Protein AF-A0A965Y651-F1 (afdb_monomer)

Structure (mmCIF, N/CA/C/O backbone):
data_AF-A0A965Y651-F1
#
_entry.id   AF-A0A965Y651-F1
#
loop_
_atom_site.group_PDB
_atom_site.id
_atom_site.type_symbol
_atom_site.label_atom_id
_atom_site.label_alt_id
_atom_site.label_comp_id
_atom_site.label_asym_id
_atom_site.label_entity_id
_atom_site.label_seq_id
_atom_site.pdbx_PDB_ins_code
_atom_site.Cartn_x
_atom_site.Cartn_y
_atom_site.Cartn_z
_atom_site.occupancy
_atom_site.B_iso_or_equiv
_atom_site.auth_seq_id
_atom_site.auth_comp_id
_atom_site.auth_asym_id
_atom_site.auth_atom_id
_atom_site.pdbx_PDB_model_num
ATOM 1 N N . MET A 1 1 ? 35.927 12.170 -60.567 1.00 44.03 1 MET A N 1
ATOM 2 C CA . MET A 1 1 ? 35.071 12.716 -59.492 1.00 44.03 1 MET A CA 1
ATOM 3 C C . MET A 1 1 ? 34.399 11.535 -58.805 1.00 44.03 1 MET A C 1
ATOM 5 O O . MET A 1 1 ? 33.660 10.819 -59.467 1.00 44.03 1 MET A O 1
ATOM 9 N N . ILE A 1 2 ? 34.746 11.247 -57.548 1.00 49.16 2 ILE A N 1
ATOM 10 C CA . ILE A 1 2 ? 34.147 10.140 -56.780 1.00 49.16 2 ILE A CA 1
ATOM 11 C C . ILE A 1 2 ? 32.762 10.609 -56.307 1.00 49.16 2 ILE A C 1
ATOM 13 O O . ILE A 1 2 ? 32.640 11.727 -55.810 1.00 49.16 2 ILE A O 1
ATOM 17 N N . ARG A 1 3 ? 31.710 9.808 -56.526 1.00 63.34 3 ARG A N 1
ATOM 18 C CA . ARG A 1 3 ? 30.348 10.134 -56.063 1.00 63.34 3 ARG A CA 1
ATOM 19 C C . ARG A 1 3 ? 30.269 9.977 -54.543 1.00 63.34 3 ARG A C 1
ATOM 21 O O . ARG A 1 3 ? 30.822 9.025 -54.003 1.00 63.34 3 ARG A O 1
ATOM 28 N N . ASN A 1 4 ? 29.555 10.884 -53.878 1.00 66.56 4 ASN A N 1
ATOM 29 C CA . ASN A 1 4 ? 29.302 10.802 -52.441 1.00 66.56 4 ASN A CA 1
ATOM 30 C C . ASN A 1 4 ? 28.454 9.548 -52.159 1.00 66.56 4 ASN A C 1
ATOM 32 O O . ASN A 1 4 ? 27.321 9.457 -52.631 1.00 66.56 4 ASN A O 1
ATOM 36 N N . MET A 1 5 ? 29.017 8.561 -51.462 1.00 74.81 5 MET A N 1
ATOM 37 C CA . MET A 1 5 ? 28.312 7.329 -51.096 1.00 74.81 5 MET A CA 1
ATOM 38 C C . MET A 1 5 ? 27.685 7.497 -49.712 1.00 74.81 5 MET A C 1
ATOM 40 O O . MET A 1 5 ? 28.352 7.934 -48.778 1.00 74.81 5 MET A O 1
ATOM 44 N N . ILE A 1 6 ? 26.405 7.151 -49.581 1.00 69.62 6 ILE A N 1
ATOM 45 C CA . ILE A 1 6 ? 25.662 7.242 -48.319 1.00 69.62 6 ILE A CA 1
ATOM 46 C C . ILE A 1 6 ? 25.660 5.862 -47.665 1.00 69.62 6 ILE A C 1
ATOM 48 O O . ILE A 1 6 ? 25.323 4.867 -48.308 1.00 69.62 6 ILE A O 1
ATOM 52 N N . ARG A 1 7 ? 26.029 5.800 -46.384 1.00 69.56 7 ARG A N 1
ATOM 53 C CA . ARG A 1 7 ? 25.923 4.576 -45.587 1.00 69.56 7 ARG A CA 1
ATOM 54 C C . ARG A 1 7 ? 24.502 4.457 -45.048 1.00 69.56 7 ARG A C 1
ATOM 56 O O . ARG A 1 7 ? 24.027 5.359 -44.366 1.00 69.56 7 ARG A O 1
ATOM 63 N N . LEU A 1 8 ? 23.845 3.343 -45.349 1.00 63.91 8 LEU A N 1
ATOM 64 C CA . LEU A 1 8 ? 22.497 3.038 -44.879 1.00 63.91 8 LEU A CA 1
ATOM 65 C C . LEU A 1 8 ? 22.563 1.861 -43.905 1.00 63.91 8 LEU A C 1
ATOM 67 O O . LEU A 1 8 ? 23.152 0.829 -44.224 1.00 63.91 8 LEU A O 1
ATOM 71 N N . SER A 1 9 ? 21.950 2.022 -42.734 1.00 73.19 9 SER A N 1
ATOM 72 C CA . SER A 1 9 ? 21.768 0.951 -41.752 1.00 73.19 9 SER A CA 1
ATOM 73 C C . SER A 1 9 ? 20.296 0.573 -41.717 1.00 73.19 9 SER A C 1
ATOM 75 O O . SER A 1 9 ? 19.441 1.436 -41.532 1.00 73.19 9 SER A O 1
ATOM 77 N N . LEU A 1 10 ? 20.000 -0.712 -41.898 1.00 64.50 10 LEU A N 1
ATOM 78 C CA . LEU A 1 10 ? 18.637 -1.220 -41.943 1.00 64.50 10 LEU A CA 1
ATOM 79 C C . LEU A 1 10 ? 18.363 -2.107 -40.728 1.00 64.50 10 LEU A C 1
ATOM 81 O O . LEU A 1 10 ? 19.148 -3.002 -40.422 1.00 64.50 10 LEU A O 1
ATOM 85 N N . TRP A 1 11 ? 17.229 -1.875 -40.074 1.00 64.50 11 TRP A N 1
ATOM 86 C CA . TRP A 1 11 ? 16.781 -2.629 -38.907 1.00 64.50 11 TRP A CA 1
ATOM 87 C C . TRP A 1 11 ? 15.453 -3.311 -39.238 1.00 64.50 11 TRP A C 1
ATOM 89 O O . TRP A 1 11 ? 14.590 -2.716 -39.879 1.00 64.50 11 TRP A O 1
ATOM 99 N N . GLY A 1 12 ? 15.287 -4.570 -38.837 1.00 70.94 12 GLY A N 1
ATOM 100 C CA . GLY A 1 12 ? 14.091 -5.346 -39.155 1.00 70.94 12 GLY A CA 1
ATOM 101 C C . GLY A 1 12 ? 14.016 -6.659 -38.386 1.00 70.94 12 GLY A C 1
ATOM 102 O O . GLY A 1 12 ? 14.934 -7.033 -37.658 1.00 70.94 12 GLY A O 1
ATOM 103 N N . VAL A 1 13 ? 12.903 -7.372 -38.550 1.00 70.00 13 VAL A N 1
ATOM 104 C CA . VAL A 1 13 ? 12.677 -8.660 -37.884 1.00 70.00 13 VAL A CA 1
ATOM 105 C C . VAL A 1 13 ? 13.563 -9.726 -38.529 1.00 70.00 13 VAL A C 1
ATOM 107 O O . VAL A 1 13 ? 13.548 -9.890 -39.750 1.00 70.00 13 VAL A O 1
ATOM 110 N N . GLN A 1 14 ? 14.310 -10.486 -37.719 1.00 69.25 14 GLN A N 1
ATOM 111 C CA . GLN A 1 14 ? 15.261 -11.494 -38.210 1.00 69.25 14 GLN A CA 1
ATOM 112 C C . GLN A 1 14 ? 14.612 -12.507 -39.168 1.00 69.25 14 GLN A C 1
ATOM 114 O O . GLN A 1 14 ? 15.237 -12.907 -40.153 1.00 69.25 14 GLN A O 1
ATOM 119 N N . SER A 1 15 ? 13.342 -12.857 -38.936 1.00 75.12 15 SER A N 1
ATOM 120 C CA . SER A 1 15 ? 12.553 -13.756 -39.790 1.00 75.12 15 SER A CA 1
ATOM 121 C C . SER A 1 15 ? 12.397 -13.265 -41.235 1.00 75.12 15 SER A C 1
ATOM 123 O O . SER A 1 15 ? 12.261 -14.086 -42.137 1.00 75.12 15 SER A O 1
ATOM 125 N N . ARG A 1 16 ? 12.469 -11.949 -41.474 1.00 78.62 16 ARG A N 1
ATOM 126 C CA . ARG A 1 16 ? 12.346 -11.326 -42.804 1.00 78.62 16 ARG A CA 1
ATOM 127 C C . ARG A 1 16 ? 13.679 -10.854 -43.385 1.00 78.62 16 ARG A C 1
ATOM 129 O O . ARG A 1 16 ? 13.707 -10.303 -44.480 1.00 78.62 16 ARG A O 1
ATOM 136 N N . SER A 1 17 ? 14.794 -11.101 -42.697 1.00 77.00 17 SER A N 1
ATOM 137 C CA . SER A 1 17 ? 16.133 -10.655 -43.120 1.00 77.00 17 SER A CA 1
ATOM 138 C C . SER A 1 17 ? 16.479 -11.067 -44.555 1.00 77.00 17 SER A C 1
ATOM 140 O O . SER A 1 17 ? 16.930 -10.243 -45.344 1.00 77.00 17 SER A O 1
ATOM 142 N N . ARG A 1 18 ? 16.213 -12.324 -44.929 1.00 76.75 18 ARG A N 1
ATOM 143 C CA . ARG A 1 18 ? 16.523 -12.856 -46.264 1.00 76.75 18 ARG A CA 1
ATOM 144 C C . ARG A 1 18 ? 15.679 -12.213 -47.374 1.00 76.75 18 ARG A C 1
ATOM 146 O O . ARG A 1 18 ? 16.201 -11.970 -48.456 1.00 76.75 18 ARG A O 1
ATOM 153 N N . GLU A 1 19 ? 14.407 -11.930 -47.102 1.00 81.50 19 GLU A N 1
ATOM 154 C CA . GLU A 1 19 ? 13.495 -11.244 -48.032 1.00 81.50 19 GLU A CA 1
ATOM 155 C C . GLU A 1 19 ? 13.978 -9.811 -48.291 1.00 81.50 19 GLU A C 1
ATOM 157 O O . GLU A 1 19 ? 14.177 -9.404 -49.432 1.00 81.50 19 GLU A O 1
ATOM 162 N N . ILE A 1 20 ? 14.272 -9.092 -47.209 1.00 76.81 20 ILE A N 1
ATOM 163 C CA . ILE A 1 20 ? 14.738 -7.707 -47.222 1.00 76.81 20 ILE A CA 1
ATOM 164 C C . ILE A 1 20 ? 16.077 -7.566 -47.962 1.00 76.81 20 ILE A C 1
ATOM 166 O O . ILE A 1 20 ? 16.225 -6.708 -48.831 1.00 76.81 20 ILE A O 1
ATOM 170 N N . VAL A 1 21 ? 17.049 -8.430 -47.654 1.00 75.69 21 VAL A N 1
ATOM 171 C CA . VAL A 1 21 ? 18.350 -8.450 -48.343 1.00 75.69 21 VAL A CA 1
ATOM 172 C C . VAL A 1 21 ? 18.176 -8.772 -49.831 1.00 75.69 21 VAL A C 1
ATOM 174 O O . VAL A 1 21 ? 18.851 -8.173 -50.667 1.00 75.69 21 VAL A O 1
ATOM 177 N N . GLY A 1 22 ? 17.246 -9.670 -50.174 1.00 76.25 22 GLY A N 1
ATOM 178 C CA . GLY A 1 22 ? 16.920 -10.015 -51.557 1.00 76.25 22 GLY A CA 1
ATOM 179 C C . GLY A 1 22 ? 16.400 -8.824 -52.365 1.00 76.25 22 GLY A C 1
ATOM 180 O O . GLY A 1 22 ? 16.875 -8.589 -53.475 1.00 76.25 22 GLY A O 1
ATOM 181 N N . GLU A 1 23 ? 15.480 -8.035 -51.808 1.00 78.44 23 GLU A N 1
ATOM 182 C CA . GLU A 1 23 ? 14.971 -6.823 -52.467 1.00 78.44 23 GLU A CA 1
ATOM 183 C C . GLU A 1 23 ? 16.053 -5.753 -52.644 1.00 78.44 23 GLU A C 1
ATOM 185 O O . GLU A 1 23 ? 16.204 -5.185 -53.726 1.00 78.44 23 GLU A O 1
ATOM 190 N N . LEU A 1 24 ? 16.875 -5.521 -51.619 1.00 73.56 24 LEU A N 1
ATOM 191 C CA . LEU A 1 24 ? 17.974 -4.556 -51.697 1.00 73.56 24 LEU A CA 1
ATOM 192 C C . LEU A 1 24 ? 19.031 -4.952 -52.735 1.00 73.56 24 LEU A C 1
ATOM 194 O O . LEU A 1 24 ? 19.568 -4.091 -53.432 1.00 73.56 24 LEU A O 1
ATOM 198 N N . HIS A 1 25 ? 19.287 -6.253 -52.881 1.00 70.50 25 HIS A N 1
ATOM 199 C CA . HIS A 1 25 ? 20.150 -6.773 -53.934 1.00 70.50 25 HIS A CA 1
ATOM 200 C C . HIS A 1 25 ? 19.540 -6.562 -55.329 1.00 70.50 25 HIS A C 1
ATOM 202 O O . HIS A 1 25 ? 20.251 -6.158 -56.248 1.00 70.50 25 HIS A O 1
ATOM 208 N N . ARG A 1 26 ? 18.224 -6.779 -55.502 1.00 76.62 26 ARG A N 1
ATOM 209 C CA . ARG A 1 26 ? 17.521 -6.519 -56.778 1.00 76.62 26 ARG A CA 1
ATOM 210 C C . ARG A 1 26 ? 17.596 -5.055 -57.208 1.00 76.62 26 ARG A C 1
ATOM 212 O O . ARG A 1 26 ? 17.650 -4.784 -58.404 1.00 76.62 26 ARG A O 1
ATOM 219 N N . LEU A 1 27 ? 17.624 -4.126 -56.253 1.00 73.06 27 LEU A N 1
ATOM 220 C CA . LEU A 1 27 ? 17.734 -2.693 -56.526 1.00 73.06 27 LEU A CA 1
ATOM 221 C C . LEU A 1 27 ? 19.131 -2.277 -57.022 1.00 73.06 27 LEU A C 1
ATOM 223 O O . LEU A 1 27 ? 19.259 -1.211 -57.613 1.00 73.06 27 LEU A O 1
ATOM 227 N N . GLY A 1 28 ? 20.169 -3.102 -56.841 1.00 58.19 28 GLY A N 1
ATOM 228 C CA . GLY A 1 28 ? 21.461 -2.956 -57.526 1.00 58.19 28 GLY A CA 1
ATOM 229 C C . GLY A 1 28 ? 22.335 -1.757 -57.120 1.00 58.19 28 GLY A C 1
ATOM 230 O O . GLY A 1 28 ? 23.343 -1.509 -57.779 1.00 58.19 28 GLY A O 1
ATOM 231 N N . VAL A 1 29 ? 21.996 -1.012 -56.055 1.00 58.53 29 VAL A N 1
ATOM 232 C CA . VAL A 1 29 ? 22.722 0.219 -55.642 1.00 58.53 29 VAL A CA 1
ATOM 233 C C . VAL A 1 29 ? 23.482 0.071 -54.311 1.00 58.53 29 VAL A C 1
ATOM 235 O O . VAL A 1 29 ? 23.959 1.058 -53.757 1.00 58.53 29 VAL A O 1
ATOM 238 N N . LEU A 1 30 ? 23.629 -1.140 -53.763 1.00 64.81 30 LEU A N 1
ATOM 239 C CA . LEU A 1 30 ? 24.190 -1.333 -52.418 1.00 64.81 30 LEU A CA 1
ATOM 240 C C . LEU A 1 30 ? 25.332 -2.352 -52.401 1.00 64.81 30 LEU A C 1
ATOM 242 O O . LEU A 1 30 ? 25.184 -3.480 -52.863 1.00 64.81 30 LEU A O 1
ATOM 246 N N . HIS A 1 31 ? 26.465 -1.964 -51.810 1.00 59.97 31 HIS A N 1
ATOM 247 C CA . HIS A 1 31 ? 27.486 -2.911 -51.366 1.00 59.97 31 HIS A CA 1
ATOM 248 C C . HIS A 1 31 ? 27.060 -3.456 -49.999 1.00 59.97 31 HIS A C 1
ATOM 250 O O . HIS A 1 31 ? 27.042 -2.721 -49.014 1.00 59.97 31 HIS A O 1
ATOM 256 N N . LEU A 1 32 ? 26.678 -4.735 -49.944 1.00 59.56 32 LEU A N 1
ATOM 257 C CA . LEU A 1 32 ? 26.292 -5.397 -48.698 1.00 59.56 32 LEU A CA 1
ATOM 258 C C . LEU A 1 32 ? 27.549 -5.854 -47.952 1.00 59.56 32 LEU A C 1
ATOM 260 O O . LEU A 1 32 ? 28.058 -6.953 -48.180 1.00 59.56 32 LEU A O 1
ATOM 264 N N . GLU A 1 33 ? 28.041 -5.023 -47.036 1.00 56.47 33 GLU A N 1
ATOM 265 C CA . GLU A 1 33 ? 28.975 -5.490 -46.015 1.00 56.47 33 GLU A CA 1
ATOM 266 C C . GLU A 1 33 ? 28.218 -6.404 -45.048 1.00 56.47 33 GLU A C 1
ATOM 268 O O . GLU A 1 33 ? 27.505 -5.951 -44.153 1.00 56.47 33 GLU A O 1
ATOM 273 N N . HIS A 1 34 ? 28.378 -7.717 -45.220 1.00 50.00 34 HIS A N 1
ATOM 274 C CA . HIS A 1 34 ? 28.038 -8.679 -44.177 1.00 50.00 34 HIS A CA 1
ATOM 275 C C . HIS A 1 34 ? 29.103 -8.548 -43.094 1.00 50.00 34 HIS A C 1
ATOM 277 O O . HIS A 1 34 ? 30.069 -9.310 -43.048 1.00 50.00 34 HIS A O 1
ATOM 283 N N . GLY A 1 35 ? 28.966 -7.517 -42.263 1.00 46.41 35 GLY A N 1
ATOM 284 C CA . GLY A 1 35 ? 29.758 -7.381 -41.059 1.00 46.41 35 GLY A CA 1
ATOM 285 C C . GLY A 1 35 ? 29.485 -8.592 -40.182 1.00 46.41 35 GLY A C 1
ATOM 286 O O . GLY A 1 35 ? 28.513 -8.612 -39.435 1.00 46.41 35 GLY A O 1
ATOM 287 N N . SER A 1 36 ? 30.349 -9.607 -40.255 1.00 41.75 36 SER A N 1
ATOM 288 C CA . SER A 1 36 ? 30.617 -10.409 -39.068 1.00 41.75 36 SER A CA 1
ATOM 289 C C . SER A 1 36 ? 30.937 -9.386 -37.981 1.00 41.75 36 SER A C 1
ATOM 291 O O . SER A 1 36 ? 31.800 -8.534 -38.242 1.00 41.75 36 SER A O 1
ATOM 293 N N . PRO A 1 37 ? 30.220 -9.354 -36.843 1.00 45.16 37 PRO A N 1
ATOM 294 C CA . PRO A 1 37 ? 30.560 -8.428 -35.787 1.00 45.16 37 PRO A CA 1
ATOM 295 C C . PRO A 1 37 ? 31.969 -8.823 -35.357 1.00 45.16 37 PRO A C 1
ATOM 297 O O . PRO A 1 37 ? 32.169 -9.799 -34.638 1.00 45.16 37 PRO A O 1
ATOM 300 N N . ARG A 1 38 ? 32.976 -8.100 -35.866 1.00 42.91 38 ARG A N 1
ATOM 301 C CA . ARG A 1 38 ? 34.286 -8.036 -35.230 1.00 42.91 38 ARG A CA 1
ATOM 302 C C . ARG A 1 38 ? 33.948 -7.764 -33.780 1.00 42.91 38 ARG A C 1
ATOM 304 O O . ARG A 1 38 ? 33.216 -6.804 -33.557 1.00 42.91 38 ARG A O 1
ATOM 311 N N . GLY A 1 39 ? 34.358 -8.659 -32.881 1.00 43.19 39 GLY A N 1
ATOM 312 C CA . GLY A 1 39 ? 34.060 -8.603 -31.455 1.00 43.19 39 GLY A CA 1
ATOM 313 C C . GLY A 1 39 ? 34.471 -7.254 -30.894 1.00 43.19 39 GLY A C 1
ATOM 314 O O . GLY A 1 39 ? 35.594 -7.084 -30.433 1.00 43.19 39 GLY A O 1
ATOM 315 N N . GLY A 1 40 ? 33.578 -6.283 -31.042 1.00 42.03 40 GLY A N 1
ATOM 316 C CA . GLY A 1 40 ? 33.720 -4.955 -30.511 1.00 42.03 40 GLY A CA 1
ATOM 317 C C . GLY A 1 40 ? 33.528 -5.129 -29.031 1.00 42.03 40 GLY A C 1
ATOM 318 O O . GLY A 1 40 ? 32.519 -5.703 -28.615 1.00 42.03 40 GLY A O 1
ATOM 319 N N . GLU A 1 41 ? 34.522 -4.692 -28.268 1.00 47.56 41 GLU A N 1
ATOM 320 C CA . GLU A 1 41 ? 34.340 -4.368 -26.863 1.00 47.56 41 GLU A CA 1
ATOM 321 C C . GLU A 1 41 ? 32.943 -3.769 -26.705 1.00 47.56 41 GLU A C 1
ATOM 323 O O . GLU A 1 41 ? 32.582 -2.842 -27.437 1.00 47.56 41 GLU A O 1
ATOM 328 N N . GLU A 1 42 ? 32.121 -4.373 -25.845 1.00 54.09 42 GLU A N 1
ATOM 329 C CA . GLU A 1 42 ? 30.829 -3.795 -25.505 1.00 54.09 42 GLU A CA 1
ATOM 330 C C . GLU A 1 42 ? 31.081 -2.351 -25.106 1.00 54.09 42 GLU A C 1
ATOM 332 O O . GLU A 1 42 ? 31.723 -2.080 -24.092 1.00 54.09 42 GLU A O 1
ATOM 337 N N . THR A 1 43 ? 30.635 -1.427 -25.954 1.00 70.69 43 THR A N 1
ATOM 338 C CA . THR A 1 43 ? 30.831 -0.014 -25.689 1.00 70.69 43 THR A CA 1
ATOM 339 C C . THR A 1 43 ? 30.108 0.299 -24.387 1.00 70.69 43 THR A C 1
ATOM 341 O O . THR A 1 43 ? 28.997 -0.179 -24.153 1.00 70.69 43 THR A O 1
ATOM 344 N N . GLU A 1 44 ? 30.735 1.083 -23.518 1.00 77.12 44 GLU A N 1
ATOM 345 C CA . GLU A 1 44 ? 30.178 1.503 -22.226 1.00 77.12 44 GLU A CA 1
ATOM 346 C C . GLU A 1 44 ? 28.720 1.987 -22.364 1.00 77.12 44 GLU A C 1
ATOM 348 O O . GLU A 1 44 ? 27.850 1.635 -21.571 1.00 77.12 44 GLU A O 1
ATOM 353 N N . THR A 1 45 ? 28.414 2.654 -23.481 1.00 76.38 45 THR A N 1
ATOM 354 C CA . THR A 1 45 ? 27.069 3.068 -23.894 1.00 76.38 45 THR A CA 1
ATOM 355 C C . THR A 1 45 ? 26.059 1.919 -23.999 1.00 76.38 45 THR A C 1
ATOM 357 O O . THR A 1 45 ? 24.930 2.057 -23.531 1.00 76.38 45 THR A O 1
ATOM 360 N N . LEU A 1 46 ? 26.421 0.777 -24.598 1.00 77.56 46 LEU A N 1
ATOM 361 C CA . LEU A 1 46 ? 25.529 -0.384 -24.712 1.00 77.56 46 LEU A CA 1
ATOM 362 C C . LEU A 1 46 ? 25.210 -0.985 -23.342 1.00 77.56 46 LEU A C 1
ATOM 364 O O . LEU A 1 46 ? 24.074 -1.402 -23.104 1.00 77.56 46 LEU A O 1
ATOM 368 N N . ASN A 1 47 ? 26.183 -0.999 -22.432 1.00 82.75 47 ASN A N 1
ATOM 369 C CA . ASN A 1 47 ? 25.962 -1.460 -21.065 1.00 82.75 47 ASN A CA 1
ATOM 370 C C . ASN A 1 47 ? 25.047 -0.506 -20.292 1.00 82.75 47 ASN A C 1
ATOM 372 O O . ASN A 1 47 ? 24.082 -0.965 -19.678 1.00 82.75 47 ASN A O 1
ATOM 376 N N . SER A 1 48 ? 25.244 0.806 -20.420 1.00 84.44 48 SER A N 1
ATOM 377 C CA . SER A 1 48 ? 24.347 1.803 -19.826 1.00 84.44 48 SER A CA 1
AT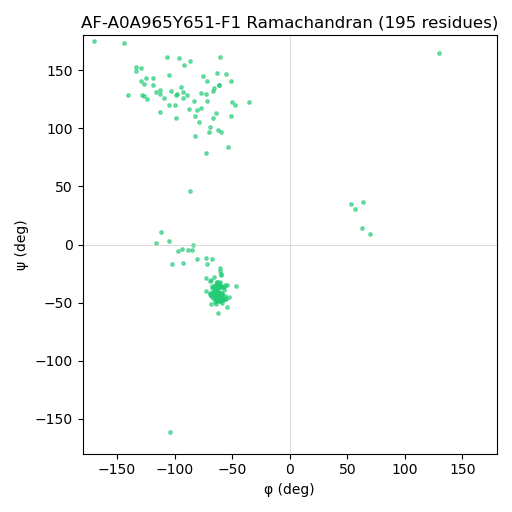OM 378 C C . SER A 1 48 ? 22.916 1.700 -20.367 1.00 84.44 48 SER A C 1
ATOM 380 O O . SER A 1 48 ? 21.960 1.731 -19.595 1.00 84.44 48 SER A O 1
ATOM 382 N N . LEU A 1 49 ? 22.735 1.466 -21.672 1.00 84.25 49 LEU A N 1
ATOM 383 C CA . LEU A 1 49 ? 21.408 1.246 -22.265 1.00 84.25 49 LEU A CA 1
ATOM 384 C C . LEU A 1 49 ? 20.724 -0.028 -21.742 1.00 84.25 49 LEU A C 1
ATOM 386 O O . LEU A 1 49 ? 19.508 -0.044 -21.540 1.00 84.25 49 LEU A O 1
ATOM 390 N N . ARG A 1 50 ? 21.480 -1.104 -21.492 1.00 86.25 50 ARG A N 1
ATOM 391 C CA . ARG A 1 50 ? 20.936 -2.331 -20.884 1.00 86.25 50 ARG A CA 1
ATOM 392 C C . ARG A 1 50 ? 20.496 -2.109 -19.440 1.00 86.25 50 ARG A C 1
ATOM 394 O O . ARG A 1 50 ? 19.436 -2.611 -19.062 1.00 86.25 50 ARG A O 1
ATOM 401 N N . LEU A 1 51 ? 21.273 -1.356 -18.662 1.00 89.06 51 LEU A N 1
ATOM 402 C CA . LEU A 1 51 ? 20.909 -0.979 -17.295 1.00 89.06 51 LEU A CA 1
ATOM 403 C C . LEU A 1 51 ? 19.641 -0.120 -17.284 1.00 89.06 51 LEU A C 1
ATOM 405 O O . LEU A 1 51 ? 18.698 -0.442 -16.560 1.00 89.06 51 LEU A O 1
ATOM 409 N N . LEU A 1 52 ? 19.565 0.888 -18.159 1.00 90.94 52 LEU A N 1
ATOM 410 C CA . LEU A 1 52 ? 18.366 1.705 -18.351 1.00 90.94 52 LEU A CA 1
ATOM 411 C C . LEU A 1 52 ? 17.141 0.856 -18.688 1.00 90.94 52 LEU A C 1
ATOM 413 O O . LEU A 1 52 ? 16.096 1.008 -18.062 1.00 90.94 52 LEU A O 1
ATOM 417 N N . ARG A 1 53 ? 17.269 -0.089 -19.627 1.00 88.44 53 ARG A N 1
ATOM 418 C CA . ARG A 1 53 ? 16.184 -1.020 -19.966 1.00 88.44 53 ARG A CA 1
ATOM 419 C C . ARG A 1 53 ? 15.702 -1.796 -18.739 1.00 88.44 53 ARG A C 1
ATOM 421 O O . ARG A 1 53 ? 14.495 -1.917 -18.543 1.00 88.44 53 ARG A O 1
ATOM 428 N N . GLY A 1 54 ? 16.624 -2.331 -17.937 1.00 87.75 54 GLY A N 1
ATOM 429 C CA . GLY A 1 54 ? 16.284 -3.053 -16.708 1.00 87.75 54 GLY A CA 1
ATOM 430 C C . GLY A 1 54 ? 15.542 -2.169 -15.704 1.00 87.75 54 GLY A C 1
ATOM 431 O O . GLY A 1 54 ? 14.519 -2.577 -15.162 1.00 87.75 54 GLY A O 1
ATOM 432 N N . LYS A 1 55 ? 16.007 -0.931 -15.524 1.00 93.25 55 LYS A N 1
ATOM 433 C CA . LYS A 1 55 ? 15.390 0.064 -14.639 1.00 93.25 55 LYS A CA 1
ATOM 434 C C . LYS A 1 55 ? 13.979 0.445 -15.088 1.00 93.25 55 LYS A C 1
ATOM 436 O O . LYS A 1 55 ? 13.068 0.443 -14.268 1.00 93.25 55 LYS A O 1
ATOM 441 N N . ILE A 1 56 ? 13.783 0.721 -16.379 1.00 91.94 56 ILE A N 1
ATOM 442 C CA . ILE A 1 56 ? 12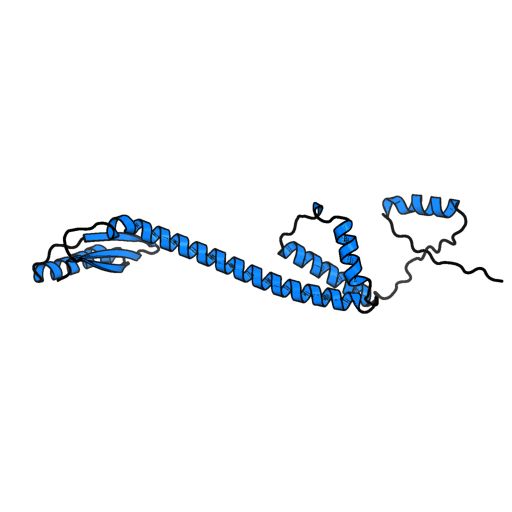.464 1.032 -16.955 1.00 91.94 56 ILE A CA 1
ATOM 443 C C . ILE A 1 56 ? 11.495 -0.122 -16.710 1.00 91.94 56 ILE A C 1
ATOM 445 O O . ILE A 1 56 ? 10.382 0.110 -16.246 1.00 91.94 56 ILE A O 1
ATOM 449 N N . LEU A 1 57 ? 11.922 -1.359 -16.986 1.00 89.31 57 LEU A N 1
ATOM 450 C CA . LEU A 1 57 ? 11.080 -2.534 -16.779 1.00 89.31 57 LEU A CA 1
ATOM 451 C C . LEU A 1 57 ? 10.680 -2.676 -15.306 1.00 89.31 57 LEU A C 1
ATOM 453 O O . LEU A 1 57 ? 9.494 -2.784 -15.017 1.00 89.31 57 LEU A O 1
ATOM 457 N N . GLY A 1 58 ? 11.642 -2.579 -14.384 1.00 90.31 58 GLY A N 1
ATOM 458 C CA . GLY A 1 58 ? 11.360 -2.664 -12.950 1.00 90.31 58 GLY A CA 1
ATOM 459 C C . GLY A 1 58 ? 10.427 -1.556 -12.450 1.00 90.31 58 GLY A C 1
ATOM 460 O O . GLY A 1 58 ? 9.574 -1.803 -11.599 1.00 90.31 58 GLY A O 1
ATOM 461 N N . LEU A 1 59 ? 10.533 -0.341 -13.001 1.00 93.94 59 LEU A N 1
ATOM 462 C CA . LEU A 1 59 ? 9.625 0.765 -12.680 1.00 93.94 59 LEU A CA 1
ATOM 463 C C . LEU A 1 59 ? 8.213 0.532 -13.227 1.00 93.94 59 LEU A C 1
ATOM 465 O O . LEU A 1 59 ? 7.245 0.777 -12.514 1.00 93.94 59 LEU A O 1
ATOM 469 N N . ILE A 1 60 ? 8.083 0.027 -14.455 1.00 91.38 60 ILE A N 1
ATOM 470 C CA . ILE A 1 60 ? 6.789 -0.333 -15.055 1.00 91.38 60 ILE A CA 1
ATOM 471 C C . ILE A 1 60 ? 6.104 -1.449 -14.261 1.00 91.38 60 ILE A C 1
ATOM 473 O O . ILE A 1 60 ? 4.911 -1.355 -13.974 1.00 91.38 60 ILE A O 1
ATOM 477 N N . GLU A 1 61 ? 6.860 -2.473 -13.865 1.00 90.00 61 GLU A N 1
ATOM 478 C CA . GLU A 1 61 ? 6.370 -3.559 -13.013 1.00 90.00 61 GLU A CA 1
ATOM 479 C C . GLU A 1 61 ? 5.936 -3.031 -11.641 1.00 90.00 61 GLU A C 1
ATOM 481 O O . GLU A 1 61 ? 4.848 -3.358 -11.176 1.00 90.00 61 GLU A O 1
ATOM 486 N N . SER A 1 62 ? 6.731 -2.148 -11.026 1.00 92.19 62 SER A N 1
ATOM 487 C CA . SER A 1 62 ? 6.396 -1.513 -9.741 1.00 92.19 62 SER A CA 1
ATOM 488 C C . SER A 1 62 ? 5.145 -0.634 -9.819 1.00 92.19 62 SER A C 1
ATOM 490 O O . SER A 1 62 ? 4.401 -0.520 -8.846 1.00 92.19 62 SER A O 1
ATOM 492 N N . LEU A 1 63 ? 4.896 -0.006 -10.970 1.00 92.06 63 LEU A N 1
ATOM 493 C CA . LEU A 1 63 ? 3.664 0.739 -11.235 1.00 92.06 63 LEU A CA 1
ATOM 494 C C . LEU A 1 63 ? 2.448 -0.164 -11.451 1.00 92.06 63 LEU A C 1
ATOM 496 O O . LEU A 1 63 ? 1.338 0.363 -11.519 1.00 92.06 63 LEU A O 1
ATOM 500 N N . GLU A 1 64 ? 2.650 -1.473 -11.623 1.00 90.81 64 GLU A N 1
ATOM 501 C CA . GLU A 1 64 ? 1.633 -2.409 -12.110 1.00 90.81 64 GLU A CA 1
ATOM 502 C C . GLU A 1 64 ? 1.013 -1.921 -13.436 1.00 90.81 64 GLU A C 1
ATOM 504 O O . GLU A 1 64 ? -0.184 -2.068 -13.681 1.00 90.81 64 GLU A O 1
ATOM 509 N N . TRP A 1 65 ? 1.815 -1.273 -14.294 1.00 90.69 65 TRP A N 1
ATOM 510 C CA . TRP A 1 65 ? 1.300 -0.649 -15.511 1.00 90.69 65 TRP A CA 1
ATOM 511 C C . TRP A 1 65 ? 1.108 -1.678 -16.631 1.00 90.69 65 TRP A C 1
ATOM 513 O O . TRP A 1 65 ? 2.061 -2.253 -17.153 1.00 90.69 65 TRP A O 1
ATOM 523 N N . ASP A 1 66 ? -0.147 -1.874 -17.030 1.00 89.00 66 ASP A N 1
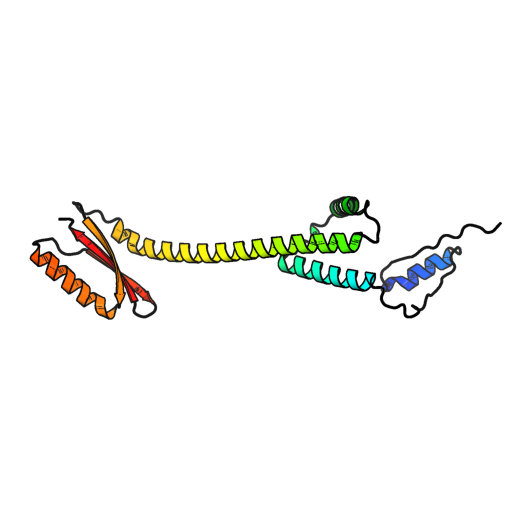ATOM 524 C CA . ASP A 1 66 ? -0.582 -2.857 -18.029 1.00 89.00 66 ASP A CA 1
ATOM 525 C C . ASP A 1 66 ? -1.203 -2.218 -19.286 1.00 89.00 66 ASP A C 1
ATOM 527 O O . ASP A 1 66 ? -1.607 -2.908 -20.226 1.00 89.00 66 ASP A O 1
ATOM 531 N N . LYS A 1 67 ? -1.247 -0.883 -19.348 1.00 88.12 67 LYS A N 1
ATOM 532 C CA . LYS A 1 67 ? -1.954 -0.126 -20.392 1.00 88.12 67 LYS A CA 1
ATOM 533 C C . LYS A 1 67 ? -1.098 0.110 -21.636 1.00 88.12 67 LYS A C 1
ATOM 535 O O . LYS A 1 67 ? -1.093 1.200 -22.192 1.00 88.12 67 LYS A O 1
ATOM 540 N N . TRP A 1 68 ? -0.420 -0.919 -22.135 1.00 85.19 68 TRP A N 1
ATOM 541 C CA . TRP A 1 68 ? 0.378 -0.821 -23.367 1.00 85.19 68 TRP A CA 1
ATOM 542 C C . TRP A 1 68 ? -0.445 -0.336 -24.565 1.00 85.19 68 TRP A C 1
ATOM 544 O O . TRP A 1 68 ? 0.030 0.454 -25.374 1.00 85.19 68 TRP A O 1
ATOM 554 N N . ASN A 1 69 ? -1.720 -0.728 -24.618 1.00 86.19 69 ASN A N 1
ATOM 555 C CA . ASN A 1 69 ? -2.657 -0.309 -25.661 1.00 86.19 69 ASN A CA 1
ATOM 556 C C . ASN A 1 69 ? -3.010 1.189 -25.613 1.00 86.19 69 ASN A C 1
ATOM 558 O O . ASN A 1 69 ? -3.627 1.685 -26.550 1.00 86.19 69 ASN A O 1
ATOM 562 N N . SER A 1 70 ? -2.667 1.909 -24.536 1.00 85.88 70 SER A N 1
ATOM 563 C CA . SER A 1 70 ? -2.867 3.359 -24.456 1.00 85.88 70 SER A CA 1
ATOM 564 C C . SER A 1 70 ? -1.691 4.163 -25.011 1.00 85.88 70 SER A C 1
ATOM 566 O O . SER A 1 70 ? -1.779 5.387 -25.052 1.00 85.88 70 SER A O 1
ATOM 568 N N . VAL A 1 71 ? -0.591 3.516 -25.415 1.00 85.81 71 VAL A N 1
ATOM 569 C CA . VAL A 1 71 ? 0.530 4.191 -26.079 1.00 85.81 71 VAL A CA 1
ATOM 570 C C . VAL A 1 71 ? 0.161 4.409 -27.543 1.00 85.81 71 VAL A C 1
ATOM 572 O O . VAL A 1 71 ? 0.146 3.470 -28.336 1.00 85.81 71 VAL A O 1
ATOM 575 N N . THR A 1 72 ? -0.166 5.650 -27.894 1.00 88.44 72 THR A N 1
ATOM 576 C CA . THR A 1 72 ? -0.459 6.054 -29.273 1.00 88.44 72 THR A CA 1
ATOM 577 C C . THR A 1 72 ? 0.777 6.646 -29.942 1.00 88.44 72 THR A C 1
ATOM 579 O O . THR A 1 72 ? 1.719 7.082 -29.280 1.00 88.44 72 THR A O 1
ATOM 582 N N . GLU A 1 73 ? 0.767 6.682 -31.273 1.00 85.94 73 GLU A N 1
ATOM 583 C CA . GLU A 1 73 ? 1.833 7.300 -32.066 1.00 85.94 73 GLU A CA 1
ATOM 584 C C . GLU A 1 73 ? 2.003 8.792 -31.736 1.00 85.94 73 GLU A C 1
ATOM 586 O O . GLU A 1 73 ? 3.129 9.262 -31.603 1.00 85.94 73 GLU A O 1
ATOM 591 N N . ASP A 1 74 ? 0.905 9.505 -31.469 1.00 87.81 74 ASP A N 1
ATOM 592 C CA . ASP A 1 74 ? 0.939 10.909 -31.042 1.00 87.81 74 ASP A CA 1
ATOM 593 C C . ASP A 1 74 ? 1.734 11.104 -29.742 1.00 87.81 74 ASP A C 1
ATOM 595 O O . ASP A 1 74 ? 2.553 12.020 -29.653 1.00 87.81 74 ASP A O 1
ATOM 599 N N . TYR A 1 75 ? 1.556 10.214 -28.756 1.00 83.25 75 TYR A N 1
ATOM 600 C CA . TYR A 1 75 ? 2.323 10.261 -27.507 1.00 83.25 75 TYR A CA 1
ATOM 601 C C . TYR A 1 75 ? 3.816 10.006 -27.735 1.00 83.25 75 TYR A C 1
ATOM 603 O O . TYR A 1 75 ? 4.651 10.631 -27.082 1.00 83.25 75 TYR A O 1
ATOM 611 N N . LEU A 1 76 ? 4.167 9.107 -28.659 1.00 81.44 76 LEU A N 1
ATOM 612 C CA . LEU A 1 76 ? 5.564 8.821 -28.993 1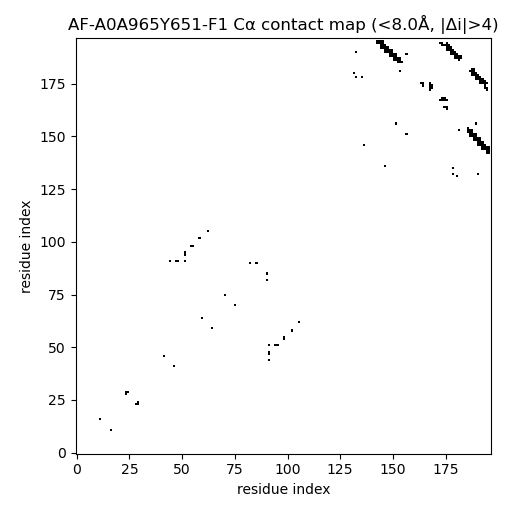.00 81.44 76 LEU A CA 1
ATOM 613 C C . LEU A 1 76 ? 6.226 10.007 -29.706 1.00 81.44 76 LEU A C 1
ATOM 615 O O . LEU A 1 76 ? 7.342 10.382 -29.353 1.00 81.44 76 LEU A O 1
ATOM 619 N N . LEU A 1 77 ? 5.522 10.631 -30.651 1.00 82.56 77 LEU A N 1
ATOM 620 C CA . LEU A 1 77 ? 5.992 11.825 -31.358 1.00 82.56 77 LEU A CA 1
ATOM 621 C C . LEU A 1 77 ? 6.133 13.029 -30.422 1.00 82.56 77 LEU A C 1
ATOM 623 O O . LEU A 1 77 ? 7.025 13.859 -30.594 1.00 82.56 77 LEU A O 1
ATOM 627 N N . GLU A 1 78 ? 5.257 13.156 -29.425 1.00 84.69 78 GLU A N 1
ATOM 628 C CA . GLU A 1 78 ? 5.395 14.181 -28.395 1.00 84.69 78 GLU A CA 1
ATOM 629 C C . GLU A 1 78 ? 6.593 13.899 -27.480 1.00 84.69 78 GLU A C 1
ATOM 631 O O . GLU A 1 78 ? 7.382 14.808 -27.225 1.00 84.69 78 GLU A O 1
ATOM 636 N N . ALA A 1 79 ? 6.791 12.642 -27.065 1.00 78.44 79 ALA A N 1
ATOM 637 C CA . ALA A 1 79 ? 7.948 12.219 -26.277 1.00 78.44 79 ALA A CA 1
ATOM 638 C C . ALA A 1 79 ? 9.279 12.487 -27.003 1.00 78.44 79 ALA A C 1
ATOM 640 O O . ALA A 1 79 ? 10.223 12.986 -26.393 1.00 78.44 79 ALA A O 1
ATOM 641 N N . GLU A 1 80 ? 9.346 12.224 -28.311 1.00 77.88 80 GLU A N 1
ATOM 642 C CA . GLU A 1 80 ? 10.532 12.474 -29.137 1.00 77.88 80 GLU A CA 1
ATOM 643 C C . GLU A 1 80 ? 10.979 13.944 -29.079 1.00 77.88 80 GLU A C 1
ATOM 645 O O . GLU A 1 80 ? 12.176 14.228 -28.997 1.00 77.88 80 GLU A O 1
ATOM 650 N N . LYS A 1 81 ? 10.035 14.896 -29.017 1.00 81.12 81 LYS A N 1
ATOM 651 C CA . LYS A 1 81 ? 10.353 16.333 -28.931 1.00 81.12 81 LYS A CA 1
ATOM 652 C C . LYS A 1 81 ? 11.169 16.679 -27.689 1.00 81.12 81 LYS A C 1
ATOM 654 O O . LYS A 1 81 ? 12.068 17.511 -27.787 1.00 81.12 81 LYS A O 1
ATOM 659 N N . PHE A 1 82 ? 10.916 16.029 -26.554 1.00 71.38 82 PHE A N 1
ATOM 660 C CA . PHE A 1 82 ? 11.667 16.273 -25.316 1.00 71.38 82 PHE A CA 1
ATOM 661 C C . PHE A 1 82 ? 13.138 15.865 -25.418 1.00 71.38 82 PHE A C 1
ATOM 663 O O . PHE A 1 82 ? 13.982 16.460 -24.753 1.00 71.38 82 PHE A O 1
ATOM 670 N N . PHE A 1 83 ? 13.450 14.890 -26.273 1.00 68.12 83 PHE A N 1
ATOM 671 C CA . PHE A 1 83 ? 14.807 14.372 -26.446 1.00 68.12 83 PHE A CA 1
ATOM 672 C C . PHE A 1 83 ? 15.500 14.906 -27.706 1.00 68.12 83 PHE A C 1
ATOM 674 O O . PHE A 1 83 ? 16.722 14.860 -27.798 1.00 68.12 83 PHE A O 1
ATOM 681 N N . SER A 1 84 ? 14.739 15.468 -28.650 1.00 70.31 84 SER A N 1
ATOM 682 C CA . SER A 1 84 ? 15.231 15.967 -29.942 1.00 70.31 84 SER A CA 1
ATOM 683 C C . SER A 1 84 ? 16.280 17.086 -29.857 1.00 70.31 84 SER A C 1
ATOM 685 O O . SER A 1 84 ? 17.024 17.295 -30.813 1.00 70.31 84 SER A O 1
ATOM 687 N N . GLY A 1 85 ? 16.364 17.799 -28.726 1.00 71.94 85 GLY A N 1
ATOM 688 C CA . GLY A 1 85 ? 17.365 18.845 -28.489 1.00 71.94 85 GLY A CA 1
ATOM 689 C C . GLY A 1 85 ? 18.642 18.382 -27.778 1.00 71.94 85 GLY A C 1
ATOM 690 O O . GLY A 1 85 ? 19.539 19.202 -27.593 1.00 71.94 85 GLY A O 1
ATOM 691 N N . LEU A 1 86 ? 18.731 17.115 -27.355 1.00 73.75 86 LEU A N 1
ATOM 692 C CA . LEU A 1 86 ? 19.871 16.603 -26.590 1.00 73.75 86 LEU A C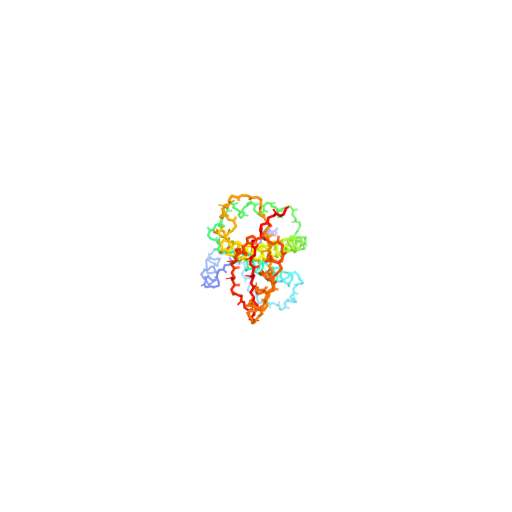A 1
ATOM 693 C C . LEU A 1 86 ? 20.914 15.939 -27.505 1.00 73.75 86 LEU A C 1
ATOM 695 O O . LEU A 1 86 ? 20.549 15.133 -28.367 1.00 73.75 86 LEU A O 1
ATOM 699 N N . PRO A 1 87 ? 22.217 16.214 -27.310 1.00 76.75 87 PRO A N 1
ATOM 700 C CA . PRO A 1 87 ? 23.282 15.412 -27.899 1.00 76.75 87 PRO A CA 1
ATOM 701 C C . PRO A 1 87 ? 23.138 13.933 -27.518 1.00 76.75 87 PRO A C 1
ATOM 703 O O . PRO A 1 87 ? 22.729 13.595 -26.406 1.00 76.75 87 PRO A O 1
ATOM 706 N N . SER A 1 88 ? 23.528 13.024 -28.416 1.00 72.62 88 SER A N 1
ATOM 707 C CA . SER A 1 88 ? 23.421 11.574 -28.175 1.00 72.62 88 SER A CA 1
ATOM 708 C C . SER A 1 88 ? 24.207 11.091 -26.949 1.00 72.62 88 SER A C 1
ATOM 710 O O . SER A 1 88 ? 23.872 10.062 -26.371 1.00 72.62 88 SER A O 1
ATOM 712 N N . GLU A 1 89 ? 25.255 11.822 -26.576 1.00 79.12 89 GLU A N 1
ATOM 713 C CA . GLU A 1 89 ? 26.106 11.564 -25.410 1.00 79.12 89 GLU A CA 1
ATOM 714 C C . GLU A 1 89 ? 25.426 11.898 -24.071 1.00 79.12 89 GLU A C 1
ATOM 716 O O . GLU A 1 89 ? 25.658 11.199 -23.087 1.00 79.12 89 GLU A O 1
ATOM 721 N N . ASP A 1 90 ? 24.505 12.865 -24.056 1.00 81.81 90 ASP A N 1
ATOM 722 C CA . ASP A 1 90 ? 23.796 13.306 -22.846 1.00 81.81 90 ASP A CA 1
ATOM 723 C C . ASP A 1 90 ? 22.465 12.572 -22.627 1.00 81.81 90 ASP A C 1
ATOM 725 O O . ASP A 1 90 ? 21.915 12.570 -21.525 1.00 81.81 90 ASP A O 1
ATOM 729 N N . LEU A 1 91 ? 21.949 11.905 -23.664 1.00 82.56 91 LEU A N 1
ATOM 730 C CA . LEU A 1 91 ? 20.642 11.250 -23.634 1.00 82.56 91 LEU A CA 1
ATOM 731 C C . LEU A 1 91 ? 20.548 10.165 -22.548 1.00 82.56 91 LEU A C 1
ATOM 733 O O . LEU A 1 91 ? 19.562 10.089 -21.818 1.00 82.56 91 LEU A O 1
ATOM 737 N N . VAL A 1 92 ? 21.571 9.315 -22.435 1.00 85.62 92 VAL A N 1
ATOM 738 C CA . VAL A 1 92 ? 21.587 8.192 -21.484 1.00 85.62 92 VAL A CA 1
ATOM 739 C C . VAL A 1 92 ? 21.656 8.679 -20.027 1.00 85.62 92 VAL A C 1
ATOM 741 O O . VAL A 1 92 ? 20.795 8.263 -19.248 1.00 85.62 92 VAL A O 1
ATOM 744 N N . PRO A 1 93 ? 22.597 9.566 -19.638 1.00 88.38 93 PRO A N 1
ATOM 745 C CA . PRO A 1 93 ? 22.614 10.151 -18.296 1.00 88.38 93 PRO A CA 1
ATOM 746 C C . PRO A 1 93 ? 21.320 10.887 -17.930 1.00 88.38 93 PRO A C 1
ATOM 748 O O . PRO A 1 93 ? 20.841 10.771 -16.801 1.00 88.38 93 PRO A O 1
ATOM 751 N N . GLU A 1 94 ? 20.727 11.617 -18.878 1.00 87.88 94 GLU A N 1
ATOM 752 C CA . GLU A 1 94 ? 19.499 12.373 -18.632 1.00 87.88 94 GLU A CA 1
ATOM 753 C C . GLU A 1 94 ? 18.301 11.453 -18.366 1.00 87.88 94 GLU A C 1
ATOM 755 O O . GLU A 1 94 ? 17.565 11.650 -17.394 1.00 87.88 94 GLU A O 1
ATOM 760 N N . ILE A 1 95 ? 18.135 10.406 -19.183 1.00 88.31 95 ILE A N 1
ATOM 761 C CA . ILE A 1 95 ? 17.104 9.385 -18.966 1.00 88.31 95 ILE A CA 1
ATOM 762 C C . ILE A 1 95 ? 17.334 8.688 -17.624 1.00 88.31 95 ILE A C 1
ATOM 764 O O . ILE A 1 95 ? 16.380 8.489 -16.872 1.00 88.31 95 ILE A O 1
ATOM 768 N N . ASP 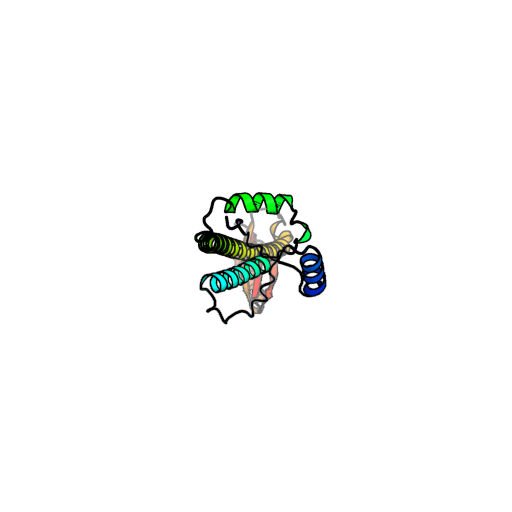A 1 96 ? 18.578 8.344 -17.285 1.00 91.38 96 ASP A N 1
ATOM 769 C CA . ASP A 1 96 ? 18.874 7.667 -16.022 1.00 91.38 96 ASP A CA 1
ATOM 770 C C . ASP A 1 96 ? 18.461 8.511 -14.813 1.00 91.38 96 ASP A C 1
ATOM 772 O O . ASP A 1 96 ? 17.743 8.017 -13.935 1.00 91.38 96 ASP A O 1
ATOM 776 N N . ARG A 1 97 ? 18.823 9.801 -14.822 1.00 92.38 97 ARG A N 1
ATOM 777 C CA . ARG A 1 97 ? 18.437 10.782 -13.802 1.00 92.38 97 ARG A CA 1
ATOM 778 C C . ARG A 1 97 ? 16.921 10.922 -13.691 1.00 92.38 97 ARG A C 1
ATOM 780 O O . ARG A 1 97 ? 16.386 10.884 -12.583 1.00 92.38 97 ARG A O 1
ATOM 787 N N . SER A 1 98 ? 16.225 11.040 -14.822 1.00 90.56 98 SER A N 1
ATOM 788 C CA . SER A 1 98 ? 14.761 11.130 -14.851 1.00 90.56 98 SER A CA 1
ATOM 789 C C . SER A 1 98 ? 14.107 9.887 -14.236 1.00 90.56 98 SER A C 1
ATOM 791 O O . SER A 1 98 ? 13.203 9.994 -13.404 1.00 90.56 98 SER A O 1
ATOM 793 N N . LEU A 1 99 ? 14.620 8.697 -14.560 1.00 94.31 99 LEU A N 1
ATOM 794 C CA . LEU A 1 99 ? 14.139 7.439 -13.992 1.00 94.31 99 LEU A CA 1
ATOM 795 C C . LEU A 1 99 ? 14.477 7.289 -12.504 1.00 94.31 99 LEU A C 1
ATOM 797 O O . LEU A 1 99 ? 13.710 6.660 -11.778 1.00 94.31 99 LEU A O 1
ATOM 801 N N . GLU A 1 100 ? 15.596 7.841 -12.020 1.00 95.44 100 GLU A N 1
ATOM 802 C CA . GLU A 1 100 ? 15.875 7.876 -10.577 1.00 95.44 100 GLU A CA 1
ATOM 803 C C . GLU A 1 100 ? 14.860 8.728 -9.829 1.00 95.44 100 GLU A C 1
ATOM 805 O O . GLU A 1 100 ? 14.322 8.292 -8.811 1.00 95.44 100 GLU A O 1
ATOM 810 N N . GLU A 1 101 ? 14.600 9.941 -10.316 1.00 96.25 101 GLU A N 1
ATOM 811 C CA . GLU A 1 101 ? 13.643 10.844 -9.684 1.00 96.25 101 GLU A CA 1
ATOM 812 C C . GLU A 1 101 ? 12.243 10.229 -9.687 1.00 96.25 101 GLU A C 1
ATOM 814 O O . GLU A 1 101 ? 11.567 10.193 -8.653 1.00 96.25 101 GLU A O 1
ATOM 819 N N . PHE A 1 102 ? 11.838 9.675 -10.831 1.00 95.31 102 PHE A N 1
ATOM 820 C CA . PHE A 1 102 ? 10.586 8.949 -10.959 1.00 95.31 102 PHE A CA 1
ATOM 821 C C . PHE A 1 102 ? 10.506 7.775 -9.976 1.00 95.31 102 PHE A C 1
ATOM 823 O O . PHE A 1 102 ? 9.516 7.646 -9.257 1.00 95.31 102 PHE A O 1
ATOM 830 N N . GLY A 1 103 ? 11.562 6.962 -9.880 1.00 96.25 103 GLY A N 1
ATOM 831 C CA . GLY A 1 103 ? 11.625 5.830 -8.957 1.00 96.25 103 GLY A CA 1
ATOM 832 C C . GLY A 1 103 ? 11.510 6.238 -7.490 1.00 96.25 103 GLY A C 1
ATOM 833 O O . GLY A 1 103 ? 10.740 5.632 -6.747 1.00 96.25 103 GLY A O 1
ATOM 834 N N . ARG A 1 104 ? 12.197 7.310 -7.069 1.00 96.94 104 ARG A N 1
ATOM 835 C CA . ARG A 1 104 ? 12.084 7.842 -5.698 1.00 96.94 104 ARG A CA 1
ATOM 836 C C . ARG A 1 104 ? 10.661 8.309 -5.393 1.00 96.94 104 ARG A C 1
ATOM 838 O O . ARG A 1 104 ? 10.135 8.012 -4.323 1.00 96.94 104 ARG A O 1
ATOM 845 N N . ARG A 1 105 ? 10.027 9.015 -6.335 1.00 97.12 105 ARG A N 1
ATOM 846 C CA . ARG A 1 105 ? 8.638 9.482 -6.196 1.00 97.12 105 ARG A CA 1
ATOM 847 C C . ARG A 1 105 ? 7.653 8.318 -6.128 1.00 97.12 105 ARG A C 1
ATOM 849 O O . ARG A 1 105 ? 6.746 8.347 -5.301 1.00 97.12 105 ARG A O 1
ATOM 856 N N . LEU A 1 106 ? 7.841 7.297 -6.962 1.00 96.12 106 LEU A N 1
ATOM 857 C CA . LEU A 1 106 ? 7.010 6.098 -6.955 1.00 96.12 106 LEU A CA 1
ATOM 858 C C . LEU A 1 106 ? 7.111 5.353 -5.620 1.00 96.12 106 LEU A C 1
ATOM 860 O O . LEU A 1 106 ? 6.082 5.041 -5.028 1.00 96.12 106 LEU A O 1
ATOM 864 N N . ALA A 1 107 ? 8.328 5.136 -5.118 1.00 95.75 107 ALA A N 1
ATOM 865 C CA . ALA A 1 107 ? 8.546 4.473 -3.836 1.00 95.75 107 ALA A CA 1
ATOM 866 C C . ALA A 1 107 ? 7.872 5.229 -2.677 1.00 95.75 107 ALA A C 1
ATOM 868 O O . ALA A 1 107 ? 7.187 4.621 -1.858 1.00 95.75 107 ALA A O 1
ATOM 869 N N . ALA A 1 108 ? 7.989 6.562 -2.647 1.00 97.19 108 ALA A N 1
ATOM 870 C CA . ALA A 1 108 ? 7.329 7.389 -1.636 1.00 97.19 108 ALA A CA 1
ATOM 871 C C . ALA A 1 108 ? 5.794 7.259 -1.678 1.00 97.19 108 ALA A C 1
ATOM 873 O O . ALA A 1 108 ? 5.156 7.106 -0.639 1.00 97.19 108 ALA A O 1
ATOM 874 N N . LEU A 1 109 ? 5.200 7.261 -2.876 1.00 97.06 109 LEU A N 1
ATOM 875 C CA . LEU A 1 109 ? 3.754 7.083 -3.045 1.00 97.06 109 LEU A CA 1
ATOM 876 C C . LEU A 1 109 ? 3.284 5.674 -2.664 1.00 97.06 109 LEU A C 1
ATOM 878 O O . LEU A 1 109 ? 2.182 5.512 -2.140 1.00 97.06 109 LEU A O 1
ATOM 882 N N . GLN A 1 110 ? 4.090 4.644 -2.926 1.00 95.88 110 GLN A N 1
ATOM 883 C CA . GLN A 1 110 ? 3.778 3.272 -2.523 1.00 95.88 110 GLN A CA 1
ATOM 884 C C . GLN A 1 110 ? 3.794 3.114 -0.998 1.00 95.88 110 GLN A C 1
ATOM 886 O O . GLN A 1 110 ? 2.880 2.497 -0.449 1.00 95.88 110 GLN A O 1
ATOM 891 N N . GLU A 1 111 ? 4.775 3.714 -0.322 1.00 97.06 111 GLU A N 1
ATOM 892 C CA . GLU A 1 111 ? 4.850 3.758 1.142 1.00 97.06 111 GLU A CA 1
ATOM 893 C C . GLU A 1 111 ? 3.621 4.471 1.730 1.00 97.06 111 GLU A C 1
ATOM 895 O O . GLU A 1 111 ? 2.942 3.946 2.614 1.00 97.06 111 GLU A O 1
ATOM 900 N N . GLU A 1 112 ? 3.262 5.634 1.176 1.00 97.38 112 GLU A N 1
ATOM 901 C CA . GLU A 1 112 ? 2.077 6.385 1.595 1.00 97.38 112 GLU A CA 1
ATOM 902 C C . GLU A 1 112 ? 0.789 5.573 1.386 1.00 97.38 112 GLU A C 1
ATOM 904 O O . GLU A 1 112 ? -0.036 5.461 2.297 1.00 97.38 112 GLU A O 1
ATOM 909 N N . LYS A 1 113 ? 0.636 4.923 0.223 1.00 96.44 113 LYS A N 1
ATOM 910 C CA . LYS A 1 113 ? -0.490 4.019 -0.063 1.00 96.44 113 LYS A CA 1
ATOM 911 C C . LYS A 1 113 ? -0.571 2.899 0.975 1.00 96.44 113 LYS A C 1
ATOM 913 O O . LYS A 1 113 ? -1.662 2.628 1.481 1.00 96.44 113 LYS A O 1
ATOM 918 N N . ALA A 1 114 ? 0.549 2.252 1.297 1.00 96.75 114 ALA A N 1
ATOM 919 C CA . ALA A 1 114 ? 0.594 1.179 2.286 1.00 96.75 114 ALA A CA 1
ATOM 920 C C . ALA A 1 114 ? 0.165 1.677 3.675 1.00 96.75 114 ALA A C 1
ATOM 922 O O . ALA A 1 114 ? -0.697 1.066 4.315 1.00 96.75 114 ALA A O 1
ATOM 923 N N . GLN A 1 115 ? 0.672 2.838 4.097 1.00 97.81 115 GLN A N 1
ATOM 924 C CA . GLN A 1 115 ? 0.307 3.462 5.366 1.00 97.81 115 GLN A CA 1
ATOM 925 C C . GLN A 1 115 ? -1.182 3.837 5.423 1.00 97.81 115 GLN A C 1
ATOM 927 O O . GLN A 1 115 ? -1.847 3.613 6.439 1.00 97.81 115 GLN A O 1
ATOM 932 N N . CYS A 1 116 ? -1.741 4.379 4.338 1.00 97.88 116 CYS A N 1
ATOM 933 C CA . CYS A 1 116 ? -3.167 4.682 4.239 1.00 97.88 116 CYS A CA 1
ATOM 934 C C . CYS A 1 116 ? -4.033 3.421 4.351 1.00 97.88 116 CYS A C 1
ATOM 936 O O . CYS A 1 116 ? -5.062 3.445 5.030 1.00 97.88 116 CYS A O 1
ATOM 938 N N . VAL A 1 117 ? -3.624 2.319 3.715 1.00 97.88 117 VAL A N 1
ATOM 939 C CA . VAL A 1 117 ? -4.336 1.035 3.790 1.00 97.88 117 VAL A CA 1
ATOM 940 C C . VAL A 1 117 ? -4.328 0.481 5.217 1.00 97.88 117 VAL A C 1
ATOM 942 O O . VAL A 1 117 ? -5.388 0.075 5.704 1.00 97.88 117 VAL A O 1
ATOM 945 N N . ASP A 1 118 ? -3.188 0.514 5.915 1.00 97.69 118 ASP A N 1
ATOM 946 C CA . ASP A 1 118 ? -3.112 0.090 7.320 1.00 97.69 118 ASP A CA 1
ATOM 947 C C . ASP A 1 118 ? -3.996 0.963 8.222 1.00 97.69 118 ASP A C 1
ATOM 949 O O . ASP A 1 118 ? -4.843 0.455 8.965 1.00 97.69 118 ASP A O 1
ATOM 953 N N . ASN A 1 119 ? -3.887 2.288 8.088 1.00 97.31 119 ASN A N 1
ATOM 954 C CA . ASN A 1 119 ? -4.690 3.240 8.854 1.00 97.31 119 ASN A CA 1
ATOM 955 C C . ASN A 1 119 ? -6.191 3.035 8.629 1.00 97.31 119 ASN A C 1
ATOM 957 O O . ASN A 1 119 ? -6.963 3.032 9.589 1.00 97.31 119 ASN A O 1
ATOM 961 N N . LEU A 1 120 ? -6.616 2.806 7.384 1.00 97.56 120 LEU A N 1
ATOM 962 C CA . LEU A 1 120 ? -8.005 2.490 7.065 1.00 97.56 120 LEU A CA 1
ATOM 963 C C . LEU A 1 120 ? -8.443 1.174 7.719 1.00 97.56 120 LEU A C 1
ATOM 965 O O . LEU A 1 120 ? -9.549 1.090 8.254 1.00 97.56 120 LEU A O 1
ATOM 969 N N . GLY A 1 121 ? -7.586 0.152 7.701 1.00 97.00 121 GLY A N 1
ATOM 970 C CA . GLY A 1 121 ? -7.836 -1.123 8.372 1.00 97.00 121 GLY A CA 1
ATOM 971 C C . GLY A 1 121 ? -8.019 -0.960 9.883 1.00 97.00 121 GLY A C 1
ATOM 972 O O . GLY A 1 121 ? -8.966 -1.505 10.456 1.00 97.00 121 GLY A O 1
ATOM 973 N N . ARG A 1 122 ? -7.159 -0.168 10.529 1.00 94.75 122 ARG A N 1
ATOM 974 C CA . ARG A 1 122 ? -7.254 0.161 11.958 1.00 94.75 122 ARG A CA 1
ATOM 975 C C . ARG A 1 122 ? -8.510 0.969 12.269 1.00 94.75 122 ARG A C 1
ATOM 977 O O . ARG A 1 122 ? -9.243 0.604 13.182 1.00 94.75 122 ARG A O 1
ATOM 984 N N . ALA A 1 123 ? -8.806 2.001 11.483 1.00 95.62 123 ALA A N 1
ATOM 985 C CA . ALA A 1 123 ? -9.993 2.833 11.658 1.00 95.62 123 ALA A CA 1
ATOM 986 C C . ALA A 1 123 ? -11.291 2.026 11.510 1.00 95.62 123 ALA A C 1
ATOM 988 O O . ALA A 1 123 ? -12.198 2.185 12.324 1.00 95.62 123 ALA A O 1
ATOM 989 N N . LYS A 1 124 ? -11.366 1.111 10.531 1.00 95.56 124 LYS A N 1
ATOM 990 C CA . LYS A 1 124 ? -12.501 0.185 10.380 1.00 95.56 124 LYS A CA 1
ATOM 991 C C . LYS A 1 124 ? -12.670 -0.700 11.613 1.00 95.56 124 LYS A C 1
ATOM 993 O O . LYS A 1 124 ? -13.761 -0.744 12.162 1.00 95.56 124 LYS A O 1
ATOM 998 N N . LYS A 1 125 ? -11.594 -1.327 12.106 1.00 90.12 125 LYS A N 1
ATOM 999 C CA . LYS A 1 125 ? -11.643 -2.150 13.330 1.00 90.12 125 LYS A CA 1
ATOM 1000 C C . LYS A 1 125 ? -12.099 -1.346 14.550 1.00 90.12 125 LYS A C 1
ATOM 1002 O O . LYS A 1 125 ? -12.933 -1.826 15.312 1.00 90.12 125 LYS A O 1
ATOM 1007 N N . SER A 1 126 ? -11.583 -0.129 14.724 1.00 87.31 126 SER A N 1
ATOM 1008 C CA . SER A 1 126 ? -11.988 0.761 15.817 1.00 87.31 126 SER A CA 1
ATOM 1009 C C . SER A 1 126 ? -13.454 1.169 15.703 1.00 87.31 126 SER A C 1
ATOM 1011 O O . SER A 1 126 ? -14.178 1.117 16.693 1.00 87.31 126 SER A O 1
ATOM 1013 N N . ARG A 1 127 ? -13.916 1.527 14.499 1.00 89.62 127 ARG A N 1
ATOM 1014 C CA . ARG A 1 127 ? -15.326 1.833 14.239 1.00 89.62 127 ARG A CA 1
ATOM 1015 C C . ARG A 1 127 ? -16.208 0.635 14.576 1.00 89.62 127 ARG A C 1
ATOM 1017 O O . ARG A 1 127 ? -17.153 0.798 15.335 1.00 89.62 127 ARG A O 1
ATOM 1024 N N . ASP A 1 128 ? -15.876 -0.553 14.078 1.00 88.94 128 ASP A N 1
ATOM 1025 C CA . ASP A 1 128 ? -16.659 -1.767 14.322 1.00 88.94 128 ASP A CA 1
ATOM 1026 C C . ASP A 1 128 ? -16.710 -2.109 15.828 1.00 88.94 128 ASP A C 1
ATOM 1028 O O . ASP A 1 128 ? -17.726 -2.595 16.324 1.00 88.94 128 ASP A O 1
ATOM 1032 N N . ALA A 1 129 ? -15.643 -1.825 16.587 1.00 82.75 129 ALA A N 1
ATOM 1033 C CA . ALA A 1 129 ? -15.635 -1.965 18.044 1.00 82.75 129 ALA A CA 1
ATOM 1034 C C . ALA A 1 129 ? -16.545 -0.933 18.736 1.00 82.75 129 ALA A C 1
ATOM 1036 O O . ALA A 1 129 ? -17.321 -1.298 19.616 1.00 82.75 129 ALA A O 1
ATOM 1037 N N . ILE A 1 130 ? -16.495 0.337 18.322 1.00 84.25 130 ILE A N 1
ATOM 1038 C CA . ILE A 1 130 ? -17.352 1.405 18.863 1.00 84.25 130 ILE A CA 1
ATOM 1039 C C . ILE A 1 130 ? -18.827 1.147 18.534 1.00 84.25 130 ILE A C 1
ATOM 1041 O O . ILE A 1 130 ? -19.685 1.338 19.391 1.00 84.25 130 ILE A O 1
ATOM 1045 N N . GLU A 1 131 ? -19.141 0.684 17.322 1.00 87.31 131 GLU A N 1
ATOM 1046 C CA . GLU A 1 131 ? -20.511 0.381 16.893 1.00 87.31 131 GLU A CA 1
ATOM 1047 C C . GLU A 1 131 ? -21.165 -0.691 17.767 1.00 87.31 131 GLU A C 1
ATOM 1049 O O . GLU A 1 131 ? -22.346 -0.571 18.096 1.00 87.31 131 GLU A O 1
ATOM 1054 N N . ARG A 1 132 ? -20.395 -1.681 18.235 1.00 86.12 132 ARG A N 1
ATOM 1055 C CA . ARG A 1 132 ? -20.879 -2.682 19.199 1.00 86.12 132 ARG A CA 1
ATOM 1056 C C . ARG A 1 132 ? -21.278 -2.063 20.543 1.00 86.12 132 ARG A C 1
ATOM 1058 O O . ARG A 1 132 ? -22.241 -2.516 21.151 1.00 86.12 132 ARG A O 1
ATOM 1065 N N . PHE A 1 133 ? -20.612 -0.989 20.966 1.00 85.31 133 PHE A N 1
ATOM 1066 C CA . PHE A 1 133 ? -21.020 -0.190 22.127 1.00 85.31 133 PHE A CA 1
ATOM 1067 C C . PHE A 1 133 ? -22.063 0.888 21.795 1.00 85.31 133 PHE A C 1
ATOM 1069 O O . PHE A 1 133 ? -22.559 1.557 22.699 1.00 85.31 133 PHE A O 1
ATOM 1076 N N . GLY A 1 134 ? -22.427 1.084 20.526 1.00 82.06 134 GLY A N 1
ATOM 1077 C CA . GLY A 1 134 ? -23.266 2.201 20.093 1.00 82.06 134 GLY A CA 1
ATOM 1078 C C . GLY A 1 134 ? -24.640 2.217 20.764 1.00 82.06 134 GLY A C 1
ATOM 1079 O O . GLY A 1 134 ? -25.090 3.269 21.216 1.00 82.06 134 GLY A O 1
ATOM 1080 N N . ALA A 1 135 ? -25.283 1.052 20.888 1.00 81.94 135 ALA A N 1
ATOM 1081 C CA . ALA A 1 135 ? -26.552 0.921 21.604 1.00 81.94 135 ALA A CA 1
ATOM 1082 C C . ALA A 1 135 ? -26.397 1.199 23.107 1.00 81.94 135 ALA A C 1
ATOM 1084 O O . ALA A 1 135 ? -27.272 1.823 23.700 1.00 81.94 135 ALA A O 1
ATOM 1085 N N . PHE A 1 136 ? -25.271 0.787 23.702 1.00 85.25 136 PHE A N 1
ATOM 1086 C CA . PHE A 1 136 ? -24.953 1.095 25.091 1.00 85.25 136 PHE A CA 1
ATOM 1087 C C . PHE A 1 136 ? -24.818 2.609 25.269 1.00 85.25 136 PHE A C 1
ATOM 1089 O O . PHE A 1 136 ? -25.640 3.188 25.965 1.00 85.25 136 PHE A O 1
ATOM 1096 N N . PHE A 1 137 ? -23.905 3.282 24.561 1.00 80.88 137 PHE A N 1
ATOM 1097 C CA . PHE A 1 137 ? -23.669 4.726 24.715 1.00 80.88 137 PHE A CA 1
ATOM 1098 C C . PHE A 1 137 ? -24.869 5.621 24.381 1.00 80.88 137 PHE A C 1
ATOM 1100 O O . PHE A 1 137 ? -25.031 6.658 25.014 1.00 80.88 137 PHE A O 1
ATOM 1107 N N . ARG A 1 138 ? -25.723 5.246 23.419 1.00 79.06 138 ARG A N 1
ATOM 1108 C CA . ARG A 1 138 ? -26.897 6.058 23.032 1.00 79.06 138 ARG A CA 1
ATOM 1109 C C . ARG A 1 138 ? -28.097 5.911 23.959 1.00 79.06 138 ARG A C 1
ATOM 1111 O O . ARG A 1 138 ? -29.056 6.668 23.821 1.00 79.06 138 ARG A O 1
ATOM 1118 N N . ARG A 1 139 ? -28.092 4.922 24.852 1.00 73.50 139 ARG A N 1
ATOM 1119 C CA . ARG A 1 139 ? -29.199 4.688 25.779 1.00 73.50 139 ARG A CA 1
ATOM 1120 C C . ARG A 1 139 ? -29.228 5.825 26.803 1.00 73.50 139 ARG A C 1
ATOM 1122 O O . ARG A 1 139 ? -28.459 5.802 27.754 1.00 73.50 139 ARG A O 1
ATOM 1129 N N . SER A 1 140 ? -30.080 6.815 26.547 1.00 58.28 140 SER A N 1
ATOM 1130 C CA . SER A 1 140 ? -30.396 7.911 27.461 1.00 58.28 140 SER A CA 1
ATOM 1131 C C . SER A 1 140 ? -31.345 7.389 28.532 1.00 58.28 140 SER A C 1
ATOM 1133 O O . SER A 1 140 ? -32.450 6.958 28.209 1.00 58.28 140 SER A O 1
ATOM 1135 N N . GLU A 1 141 ? -30.911 7.418 29.783 1.00 63.88 141 GLU A N 1
ATOM 1136 C CA . GLU A 1 141 ? -31.797 7.329 30.945 1.00 63.88 141 GLU A CA 1
ATOM 1137 C C . GLU A 1 141 ? -31.898 8.714 31.595 1.00 63.88 141 GLU A C 1
ATOM 1139 O O . GLU A 1 141 ? -31.089 9.597 31.299 1.00 63.88 141 GLU A O 1
ATOM 1144 N N . ASP A 1 142 ? -32.928 8.931 32.413 1.00 58.53 142 ASP A N 1
ATOM 1145 C CA . ASP A 1 142 ? -33.183 10.227 33.042 1.00 58.53 142 ASP A CA 1
ATOM 1146 C C . ASP A 1 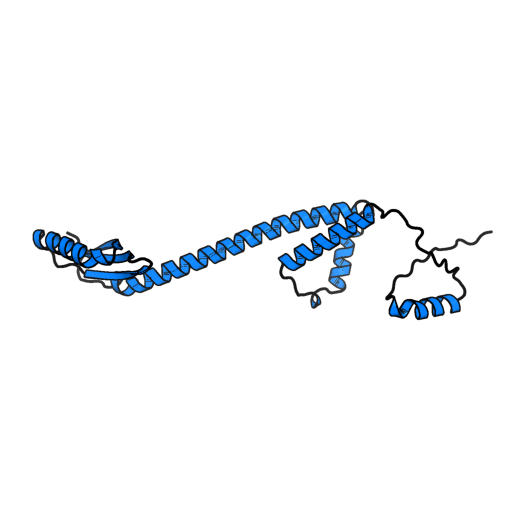142 ? -32.073 10.570 34.053 1.00 58.53 142 ASP A C 1
ATOM 1148 O O . ASP A 1 142 ? -31.982 9.968 35.121 1.00 58.53 142 ASP A O 1
ATOM 1152 N N . GLY A 1 143 ? -31.232 11.552 33.711 1.00 66.88 143 GLY A N 1
ATOM 1153 C CA . GLY A 1 143 ? -30.216 12.133 34.597 1.00 66.88 143 GLY A CA 1
ATOM 1154 C C . GLY A 1 143 ? -28.807 12.205 33.990 1.00 66.88 143 GLY A C 1
ATOM 1155 O O . GLY A 1 143 ? -28.525 11.576 32.967 1.00 66.88 143 GLY A O 1
ATOM 1156 N N . PRO A 1 144 ? -27.894 12.993 34.588 1.00 71.31 144 PRO A N 1
ATOM 1157 C CA . PRO A 1 144 ? -26.487 12.978 34.212 1.00 71.31 144 PRO A CA 1
ATOM 1158 C C . PRO A 1 144 ? -25.877 11.620 34.589 1.00 71.31 144 PRO A C 1
ATOM 1160 O O . PRO A 1 144 ? -26.071 11.114 35.691 1.00 71.31 144 PRO A O 1
ATOM 1163 N N . GLN A 1 145 ? -25.152 11.007 33.657 1.00 77.44 145 GLN A N 1
ATOM 1164 C CA . GLN A 1 145 ? -24.502 9.713 33.858 1.00 77.44 145 GLN A CA 1
ATOM 1165 C C . GLN A 1 145 ? -23.036 9.797 33.450 1.00 77.44 145 GLN A C 1
ATOM 1167 O O . GLN A 1 145 ? -22.694 10.403 32.431 1.00 77.44 145 GLN A O 1
ATOM 1172 N N . SER A 1 146 ? -22.180 9.140 34.226 1.00 84.38 146 SER A N 1
ATOM 1173 C CA . SER A 1 146 ? -20.764 8.983 33.919 1.00 84.38 146 SER A CA 1
ATOM 1174 C C . SER A 1 146 ? -20.542 7.683 33.153 1.00 84.38 146 SER A C 1
ATOM 1176 O O . SER A 1 146 ? -20.938 6.601 33.590 1.00 84.38 146 SER A O 1
ATOM 1178 N N . LEU A 1 147 ? -19.898 7.787 31.991 1.00 87.25 147 LEU A N 1
ATOM 1179 C CA . LEU A 1 147 ? -19.503 6.650 31.163 1.00 87.25 147 LEU A CA 1
ATOM 1180 C C . LEU A 1 147 ? -18.008 6.395 31.323 1.00 87.25 147 LEU A C 1
ATOM 1182 O O . LEU A 1 147 ? -17.201 7.314 31.193 1.00 87.25 147 LEU A O 1
ATOM 1186 N N . SER A 1 148 ? -17.631 5.140 31.548 1.00 88.19 148 SER A N 1
ATOM 1187 C CA . SER A 1 148 ? -16.228 4.727 31.591 1.00 88.19 148 SER A CA 1
ATOM 1188 C C . SER A 1 148 ? -15.992 3.455 30.779 1.00 88.19 148 SER A C 1
ATOM 1190 O O . SER A 1 148 ? -16.882 2.620 30.623 1.00 88.19 148 SER A O 1
ATOM 1192 N N . ILE A 1 149 ? -14.789 3.330 30.213 1.00 89.69 149 ILE A N 1
ATOM 1193 C CA . ILE A 1 149 ? -14.374 2.201 29.371 1.00 89.69 149 ILE A CA 1
ATOM 1194 C C . ILE A 1 149 ? -13.078 1.630 29.936 1.00 89.69 149 ILE A C 1
ATOM 1196 O O . ILE A 1 149 ? -12.120 2.365 30.167 1.00 89.69 149 ILE A O 1
ATOM 1200 N N . TRP A 1 150 ? -13.069 0.323 30.167 1.00 91.19 150 TRP A N 1
ATOM 1201 C CA . TRP A 1 150 ? -12.016 -0.386 30.878 1.00 91.19 150 TRP A CA 1
ATOM 1202 C C . TRP A 1 150 ? -11.526 -1.548 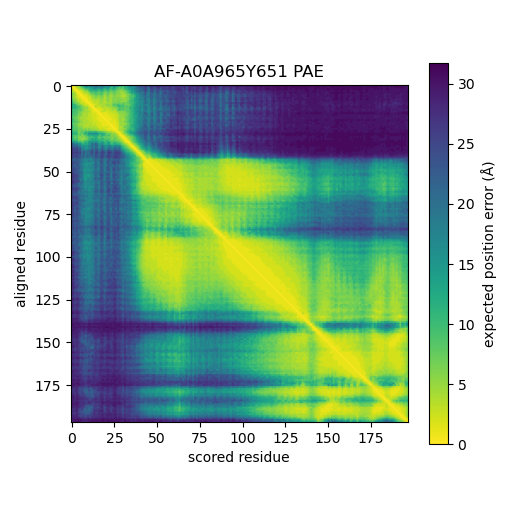30.020 1.00 91.19 150 TRP A C 1
ATOM 1204 O O . TRP A 1 150 ? -12.321 -2.271 29.419 1.00 91.19 150 TRP A O 1
ATOM 1214 N N . TRP A 1 151 ? -10.213 -1.748 29.981 1.00 92.31 151 TRP A N 1
ATOM 1215 C CA . TRP A 1 151 ? -9.594 -2.915 29.360 1.00 92.31 151 TRP A CA 1
ATOM 1216 C C . TRP A 1 151 ? -9.251 -3.925 30.455 1.00 92.31 151 TRP A C 1
ATOM 1218 O O . TRP A 1 151 ? -8.354 -3.666 31.259 1.00 92.31 151 TRP A O 1
ATOM 1228 N N . ILE A 1 152 ? -9.973 -5.046 30.524 1.00 93.44 152 ILE A N 1
ATOM 1229 C CA . ILE A 1 152 ? -9.857 -5.998 31.639 1.00 93.44 152 ILE A CA 1
ATOM 1230 C C . ILE A 1 152 ? -9.762 -7.454 31.164 1.00 93.44 152 ILE A C 1
ATOM 1232 O O . ILE A 1 152 ? -10.308 -7.792 30.112 1.00 93.44 152 ILE A O 1
ATOM 1236 N N . PRO A 1 153 ? -9.122 -8.346 31.942 1.00 94.38 153 PRO A N 1
ATOM 1237 C CA . PRO A 1 153 ? -9.247 -9.783 31.741 1.00 94.38 153 PRO A CA 1
ATOM 1238 C C . PRO A 1 153 ? -10.690 -10.247 31.918 1.00 94.38 153 PRO A C 1
ATOM 1240 O O . PRO A 1 153 ? -11.359 -9.859 32.877 1.00 94.38 153 PRO A O 1
ATOM 1243 N N . GLU A 1 154 ? -11.147 -11.132 31.039 1.00 92.38 154 GLU A N 1
ATOM 1244 C CA . GLU A 1 154 ? -12.491 -11.714 31.094 1.00 92.38 154 GLU A CA 1
ATOM 1245 C C . GLU A 1 154 ? -12.727 -12.465 32.413 1.00 92.38 154 GLU A C 1
ATOM 1247 O O . GLU A 1 154 ? -13.791 -12.354 33.019 1.00 92.38 154 GLU A O 1
ATOM 1252 N N . SER A 1 155 ? -11.688 -13.122 32.941 1.00 93.44 155 SER A N 1
ATOM 1253 C CA . SER A 1 155 ? -11.715 -13.786 34.251 1.00 93.44 155 SER A CA 1
ATOM 1254 C C . SER A 1 155 ? -12.000 -12.839 35.422 1.00 93.44 155 SER A C 1
ATOM 1256 O O . SER A 1 155 ? -12.440 -13.284 36.479 1.00 93.44 155 SER A O 1
ATOM 1258 N N . SER A 1 156 ? -11.730 -11.542 35.258 1.00 93.88 156 SER A N 1
ATOM 1259 C CA . SER A 1 156 ? -11.887 -10.528 36.303 1.00 93.88 156 SER A CA 1
ATOM 1260 C C . SER A 1 156 ? -13.207 -9.761 36.203 1.00 93.88 156 SER A C 1
ATOM 1262 O O . SER A 1 156 ? -13.508 -8.985 37.107 1.00 93.88 156 SER A O 1
ATOM 1264 N N . LEU A 1 157 ? -14.007 -9.983 35.151 1.00 93.12 157 LEU A N 1
ATOM 1265 C CA . LEU A 1 157 ? -15.242 -9.238 34.881 1.00 93.12 157 LEU A CA 1
ATOM 1266 C C . LEU A 1 157 ? -16.214 -9.262 36.065 1.00 93.12 157 LEU A C 1
ATOM 1268 O O . LEU A 1 157 ? -16.626 -8.212 36.548 1.00 93.12 157 LEU A O 1
ATOM 1272 N N . GLN A 1 158 ? -16.548 -10.454 36.562 1.00 93.19 158 GLN A N 1
ATOM 1273 C CA . GLN A 1 158 ? -17.528 -10.608 37.645 1.00 93.19 158 GLN A CA 1
ATOM 1274 C C . GLN A 1 158 ? -17.047 -9.979 38.954 1.00 93.19 158 GLN A C 1
ATOM 1276 O O . GLN A 1 158 ? -17.829 -9.372 39.678 1.00 93.19 158 GLN A O 1
ATOM 1281 N N . LYS A 1 159 ? -15.744 -10.082 39.239 1.00 93.94 159 LYS A N 1
ATOM 1282 C CA . LYS A 1 159 ? -15.145 -9.456 40.417 1.00 93.94 159 LYS A CA 1
ATOM 1283 C C . LYS A 1 159 ? -15.200 -7.929 40.318 1.00 93.94 159 LYS A C 1
ATOM 1285 O O . LYS A 1 159 ? -15.604 -7.287 41.278 1.00 93.94 159 LYS A O 1
ATOM 1290 N N . ALA A 1 160 ? -14.847 -7.370 39.161 1.00 91.62 160 ALA A N 1
ATOM 1291 C CA . ALA A 1 160 ? -14.890 -5.929 38.931 1.00 91.62 160 ALA A CA 1
ATOM 1292 C C . ALA A 1 160 ? -16.318 -5.370 39.068 1.00 91.62 160 ALA A C 1
ATOM 1294 O O . ALA A 1 160 ? -16.513 -4.375 39.755 1.00 91.62 160 ALA A O 1
ATOM 1295 N N . LEU A 1 161 ? -17.324 -6.036 38.487 1.00 92.25 161 LEU A N 1
ATOM 1296 C CA . LEU A 1 161 ? -18.732 -5.634 38.628 1.00 92.25 161 LEU A CA 1
ATOM 1297 C C . LEU A 1 161 ? -19.226 -5.724 40.081 1.00 92.25 161 LEU A C 1
ATOM 1299 O O . LEU A 1 161 ? -19.963 -4.858 40.543 1.00 92.25 161 LEU A O 1
ATOM 1303 N N . ALA A 1 162 ? -18.809 -6.749 40.829 1.00 91.69 162 ALA A N 1
ATOM 1304 C CA . ALA A 1 162 ? -19.166 -6.873 42.241 1.00 91.69 162 ALA A CA 1
ATOM 1305 C C . ALA A 1 162 ? -18.562 -5.744 43.097 1.00 91.69 162 ALA A C 1
ATOM 1307 O O . ALA A 1 162 ? -19.230 -5.230 43.991 1.00 91.69 162 ALA A O 1
ATOM 1308 N N . GLU A 1 163 ? -17.316 -5.350 42.819 1.00 92.00 163 GLU A N 1
ATOM 1309 C CA . GLU A 1 163 ? -16.647 -4.240 43.507 1.00 92.00 163 GLU A CA 1
ATOM 1310 C C . GLU A 1 163 ? -17.314 -2.891 43.192 1.00 92.00 163 GLU A C 1
ATOM 1312 O O . GLU A 1 163 ? -17.552 -2.111 44.111 1.00 92.00 163 GLU A O 1
ATOM 1317 N N . VAL A 1 164 ? -17.686 -2.641 41.930 1.00 89.50 164 VAL A N 1
ATOM 1318 C CA . VAL A 1 164 ? -18.392 -1.408 41.533 1.00 89.50 164 VAL A CA 1
ATOM 1319 C C . VAL A 1 164 ? -19.768 -1.322 42.200 1.00 89.50 164 VAL A C 1
ATOM 1321 O O . VAL A 1 164 ? -20.035 -0.335 42.883 1.00 89.50 164 VAL A O 1
ATOM 1324 N N . ASN A 1 165 ? -20.599 -2.368 42.115 1.00 88.00 165 ASN A N 1
ATOM 1325 C CA . ASN A 1 165 ? -21.908 -2.380 42.783 1.00 88.00 165 ASN A CA 1
ATOM 1326 C C . ASN A 1 165 ? -21.799 -2.177 44.299 1.00 88.00 165 ASN A C 1
ATOM 1328 O O . ASN A 1 165 ? -22.655 -1.529 44.898 1.00 88.00 165 ASN A O 1
ATOM 1332 N N . ALA A 1 166 ? -20.763 -2.730 44.938 1.00 89.56 166 ALA A N 1
ATOM 1333 C CA . ALA A 1 166 ? -20.558 -2.566 46.372 1.00 89.56 166 ALA A CA 1
ATOM 1334 C C . ALA A 1 166 ? -20.271 -1.105 46.754 1.00 89.56 166 ALA A C 1
ATOM 1336 O O . ALA A 1 166 ? -20.752 -0.652 47.792 1.00 89.56 166 ALA A O 1
ATOM 1337 N N . GLU A 1 167 ? -19.515 -0.366 45.939 1.00 87.88 167 GLU A N 1
ATOM 1338 C CA . GLU A 1 167 ? -19.276 1.065 46.163 1.00 87.88 167 GLU A CA 1
ATOM 1339 C C . GLU A 1 167 ? -20.520 1.913 45.862 1.00 87.88 167 GLU A C 1
ATOM 1341 O O . GLU A 1 167 ? -20.850 2.794 46.654 1.00 87.88 167 GLU A O 1
ATOM 1346 N N . LEU A 1 168 ? -21.277 1.599 44.805 1.00 85.31 168 LEU A N 1
ATOM 1347 C CA . LEU A 1 168 ? -22.533 2.301 44.494 1.00 85.31 168 LEU A CA 1
ATOM 1348 C C . LEU A 1 168 ? -23.588 2.115 45.583 1.00 85.31 168 LEU A C 1
ATOM 1350 O O . LEU A 1 168 ? -24.229 3.076 46.003 1.00 85.31 168 LEU A O 1
ATOM 1354 N N . HIS A 1 169 ? -23.706 0.902 46.126 1.00 86.12 169 HIS A N 1
ATOM 1355 C CA . HIS A 1 169 ? -24.589 0.644 47.259 1.00 86.12 169 HIS A CA 1
ATOM 1356 C C . HIS A 1 169 ? -24.192 1.412 48.523 1.00 86.12 169 HIS A C 1
ATOM 1358 O O . HIS A 1 169 ? -25.072 1.807 49.283 1.00 86.12 169 HIS A O 1
ATOM 1364 N N . LYS A 1 170 ? -22.896 1.653 48.767 1.00 87.62 170 LYS A N 1
ATOM 1365 C CA . LYS A 1 170 ? -22.460 2.498 49.894 1.00 87.62 170 LYS A CA 1
ATOM 1366 C C . LYS A 1 170 ? -22.837 3.966 49.698 1.00 87.62 170 LYS A C 1
ATOM 1368 O O . LYS A 1 170 ? -23.048 4.658 50.691 1.00 87.62 170 LYS A O 1
ATOM 1373 N N . ALA A 1 171 ? -22.897 4.426 48.451 1.00 81.75 171 ALA A N 1
ATOM 1374 C CA . ALA A 1 171 ? -23.270 5.788 48.085 1.00 81.75 171 ALA A CA 1
ATOM 1375 C C . ALA A 1 171 ? -24.795 6.009 47.985 1.00 81.75 171 ALA A C 1
ATOM 1377 O O . ALA A 1 171 ? -25.215 7.131 47.721 1.00 81.75 171 ALA A O 1
ATOM 1378 N N . ASP A 1 172 ? -25.613 4.972 48.218 1.00 79.44 172 ASP A N 1
ATOM 1379 C CA . ASP A 1 172 ? -27.072 4.974 47.989 1.00 79.44 172 ASP A CA 1
ATOM 1380 C C . ASP A 1 172 ? -27.452 5.332 46.535 1.00 79.44 172 ASP A C 1
ATOM 1382 O O . ASP A 1 172 ? -28.500 5.911 46.253 1.00 79.44 172 ASP A O 1
ATOM 1386 N N . GLU A 1 173 ? -26.574 4.984 45.587 1.00 76.94 173 GLU A N 1
ATOM 1387 C CA . GLU A 1 173 ? -26.776 5.213 44.158 1.00 76.94 173 GLU A CA 1
ATOM 1388 C C . GLU A 1 173 ? -27.442 4.008 43.474 1.00 76.94 173 GLU A C 1
ATOM 1390 O O . GLU A 1 173 ? -27.333 2.855 43.908 1.00 76.94 173 GLU A O 1
ATOM 1395 N N . ALA A 1 174 ? -28.142 4.272 42.365 1.00 72.25 174 ALA A N 1
ATOM 1396 C CA . ALA A 1 174 ? -28.708 3.222 41.523 1.00 72.25 174 ALA A CA 1
ATOM 1397 C C . ALA A 1 174 ? -27.598 2.340 40.911 1.00 72.25 174 ALA A C 1
ATOM 1399 O O . ALA A 1 174 ? -26.503 2.815 40.616 1.00 72.25 174 ALA A O 1
ATOM 1400 N N . GLY A 1 175 ? -27.896 1.051 40.712 1.00 68.00 175 GLY A N 1
ATOM 1401 C CA .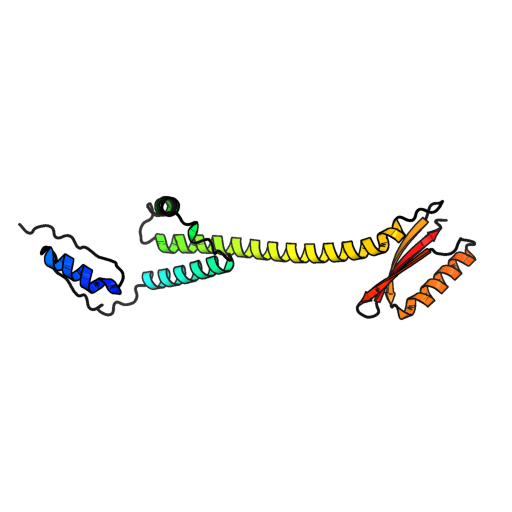 GLY A 1 175 ? -26.928 0.062 40.221 1.00 68.00 175 GLY A CA 1
ATOM 1402 C C . GLY A 1 175 ? -26.359 0.376 38.832 1.00 68.00 175 GLY A C 1
ATOM 1403 O O . GLY A 1 175 ? -26.940 1.144 38.061 1.00 68.00 175 GLY A O 1
ATOM 1404 N N . GLU A 1 176 ? -25.220 -0.236 38.495 1.00 75.81 176 GLU A N 1
ATOM 1405 C CA . GLU A 1 176 ? -24.540 0.086 37.240 1.00 75.81 176 GLU A CA 1
ATOM 1406 C C . GLU A 1 176 ? -25.219 -0.511 35.996 1.00 75.81 176 GLU A C 1
ATOM 1408 O O . GLU A 1 176 ? -25.705 -1.645 35.978 1.00 75.81 176 GLU A O 1
ATOM 1413 N N . GLY A 1 177 ? -25.168 0.232 34.890 1.00 85.00 177 GLY A N 1
ATOM 1414 C CA . GLY A 1 177 ? -25.367 -0.333 33.560 1.00 85.00 177 GLY A CA 1
ATOM 1415 C C . GLY A 1 177 ? -24.026 -0.798 33.003 1.00 85.00 177 GLY A C 1
ATOM 1416 O O . GLY A 1 177 ? -23.085 -0.010 32.957 1.00 85.00 177 GLY A O 1
ATOM 1417 N N . HIS A 1 178 ? -23.917 -2.038 32.524 1.00 89.25 178 HIS A N 1
ATOM 1418 C CA . HIS A 1 178 ? -22.673 -2.529 31.927 1.00 89.25 178 HIS A CA 1
ATOM 1419 C C . HIS A 1 178 ? -22.875 -3.180 30.555 1.00 89.25 178 HIS A C 1
ATOM 1421 O O . HIS A 1 178 ? -23.929 -3.736 30.243 1.00 89.25 178 HIS A O 1
ATOM 1427 N N . HIS A 1 179 ? -21.835 -3.122 29.727 1.00 90.06 179 HIS A N 1
ATOM 1428 C CA . HIS A 1 179 ? -21.725 -3.889 28.492 1.00 90.06 179 HIS A CA 1
ATOM 1429 C C . HIS A 1 179 ? -20.293 -4.386 28.329 1.00 90.06 179 HIS A C 1
ATOM 1431 O O . HIS A 1 179 ? -19.350 -3.603 28.410 1.00 90.06 179 HIS A O 1
ATOM 1437 N N . PHE A 1 180 ? -20.124 -5.682 28.086 1.00 90.88 180 PHE A N 1
ATOM 1438 C CA . PHE A 1 180 ? -18.812 -6.289 27.907 1.00 90.88 180 PHE A CA 1
ATOM 1439 C C . PHE A 1 180 ? -18.669 -6.840 26.494 1.00 90.88 180 PHE A C 1
ATOM 1441 O O . PHE A 1 180 ? -19.536 -7.572 26.014 1.00 90.88 180 PHE A O 1
ATOM 1448 N N . LEU A 1 181 ? -17.555 -6.510 25.847 1.00 89.69 181 LEU A N 1
ATOM 1449 C CA . LEU A 1 181 ? -17.160 -7.097 24.576 1.00 89.69 181 LEU A CA 1
ATOM 1450 C C . LEU A 1 181 ? -15.907 -7.952 24.772 1.00 89.69 181 LEU A C 1
ATOM 1452 O O . LEU A 1 181 ? -14.839 -7.392 25.045 1.00 89.69 181 LEU A O 1
ATOM 1456 N N . PRO A 1 182 ? -16.000 -9.280 24.589 1.00 88.06 182 PRO A N 1
ATOM 1457 C CA . PRO A 1 182 ? -14.828 -10.137 24.632 1.00 88.06 182 PRO A CA 1
ATOM 1458 C C . PRO A 1 182 ? -13.894 -9.802 23.462 1.00 88.06 182 PRO A C 1
ATOM 1460 O O . PRO A 1 182 ? -14.327 -9.602 22.320 1.00 88.06 182 PRO A O 1
ATOM 1463 N N . GLY A 1 183 ? -12.604 -9.703 23.766 1.00 83.50 183 GLY A N 1
ATOM 1464 C CA . GLY A 1 183 ? -11.531 -9.486 22.804 1.00 83.50 183 GLY A CA 1
ATOM 1465 C C . GLY A 1 183 ? -10.744 -10.768 22.534 1.00 83.50 183 GLY A C 1
ATOM 1466 O O . GLY A 1 183 ? -11.211 -11.881 22.770 1.00 83.50 183 GLY A O 1
ATOM 1467 N N . ARG A 1 184 ? -9.535 -10.611 21.987 1.00 77.81 184 ARG A N 1
ATOM 1468 C CA . ARG A 1 184 ? -8.576 -11.717 21.853 1.00 77.81 184 ARG A CA 1
ATOM 1469 C C . ARG A 1 184 ? -7.749 -11.847 23.135 1.00 77.81 184 ARG A C 1
ATOM 1471 O O . ARG A 1 184 ? -7.624 -10.889 23.892 1.00 77.81 184 ARG A O 1
ATOM 1478 N N . ASP A 1 185 ? -7.189 -13.034 23.354 1.00 82.12 185 ASP A N 1
ATOM 1479 C CA . ASP A 1 185 ? -6.230 -13.323 24.431 1.00 82.12 185 ASP A CA 1
ATOM 1480 C C . ASP A 1 185 ? -6.784 -13.159 25.857 1.00 82.12 185 ASP A C 1
ATOM 1482 O O . ASP A 1 185 ? -6.075 -12.759 26.776 1.00 82.12 185 ASP A O 1
ATOM 1486 N N . SER A 1 186 ? -8.056 -13.515 26.065 1.00 86.12 186 SER A N 1
ATOM 1487 C CA . SER A 1 186 ? -8.742 -13.446 27.373 1.00 86.12 186 SER A CA 1
ATOM 1488 C C . SER A 1 186 ? -8.876 -12.030 27.950 1.00 86.12 186 SER A C 1
ATOM 1490 O O . SER A 1 186 ? -9.190 -11.871 29.129 1.00 86.12 186 SER A O 1
ATOM 1492 N N . LEU A 1 187 ? -8.642 -10.999 27.135 1.00 89.56 187 LEU A N 1
ATOM 1493 C CA . LEU A 1 187 ? -8.885 -9.597 27.461 1.00 89.56 187 LEU A CA 1
ATOM 1494 C C . LEU A 1 187 ? -10.145 -9.131 26.733 1.00 89.56 187 LEU A C 1
ATOM 1496 O O . LEU A 1 187 ? -10.414 -9.544 25.607 1.00 89.56 187 LEU A O 1
ATOM 1500 N N . GLY A 1 188 ? -10.910 -8.248 27.359 1.00 90.88 188 GLY A N 1
ATOM 1501 C CA . GLY A 1 188 ? -12.082 -7.629 26.759 1.00 90.88 188 GLY A CA 1
ATOM 1502 C C . GLY A 1 188 ? -12.244 -6.183 27.196 1.00 90.88 188 GLY A C 1
ATOM 1503 O O . GLY A 1 188 ? -11.518 -5.673 28.052 1.00 90.88 188 GLY A O 1
ATOM 1504 N N . ILE A 1 189 ? -13.210 -5.519 26.575 1.00 91.06 189 ILE A N 1
ATOM 1505 C CA . ILE A 1 189 ? -13.549 -4.135 26.879 1.00 91.06 189 ILE A CA 1
ATOM 1506 C C . ILE A 1 189 ? -14.848 -4.135 27.679 1.00 91.06 189 ILE A C 1
ATOM 1508 O O . ILE A 1 189 ? -15.882 -4.594 27.191 1.00 91.06 189 ILE A O 1
ATOM 1512 N N . LEU A 1 190 ? -14.792 -3.601 28.894 1.00 91.94 190 LEU A N 1
ATOM 1513 C CA . LEU A 1 190 ? -15.942 -3.362 29.752 1.00 91.94 190 LEU A CA 1
ATOM 1514 C C . LEU A 1 190 ? -16.331 -1.884 29.658 1.00 91.94 190 LEU A C 1
ATOM 1516 O O . LEU A 1 190 ? -15.534 -1.008 29.982 1.00 91.94 190 LEU A O 1
ATOM 1520 N N . ALA A 1 191 ? -17.552 -1.607 29.219 1.00 90.56 191 ALA A N 1
ATOM 1521 C CA . ALA A 1 191 ? -18.162 -0.292 29.320 1.00 90.56 191 ALA A CA 1
ATOM 1522 C C . ALA A 1 191 ? -19.089 -0.266 30.538 1.00 90.56 191 ALA A C 1
ATOM 1524 O O . ALA A 1 191 ? -19.941 -1.143 30.689 1.00 90.56 191 ALA A O 1
ATOM 1525 N N . LEU A 1 192 ? -18.910 0.744 31.385 1.00 89.75 192 LEU A N 1
ATOM 1526 C CA . LEU A 1 192 ? -19.698 0.981 32.587 1.00 89.75 192 LEU A CA 1
ATOM 1527 C C . LEU A 1 192 ? -20.402 2.324 32.487 1.00 89.75 192 LEU A C 1
ATOM 1529 O O . LEU A 1 192 ? -19.857 3.310 31.983 1.00 89.75 192 LEU A O 1
ATOM 1533 N N . ARG A 1 193 ? -21.613 2.343 33.017 1.00 87.06 193 ARG A N 1
ATOM 1534 C CA . ARG A 1 193 ? -22.440 3.514 33.215 1.00 87.06 193 ARG A CA 1
ATOM 1535 C C . ARG A 1 193 ? -22.810 3.570 34.679 1.00 87.06 193 ARG A C 1
ATOM 1537 O O . ARG A 1 193 ? -23.399 2.627 35.202 1.00 87.06 193 ARG A O 1
ATOM 1544 N N . VAL A 1 194 ? -22.501 4.704 35.280 1.00 83.62 194 VAL A N 1
ATOM 1545 C CA . VAL A 1 194 ? -22.747 4.988 36.686 1.00 83.62 194 VAL A CA 1
ATOM 1546 C C . VAL A 1 194 ? -23.561 6.285 36.769 1.00 83.62 194 VAL A C 1
ATOM 1548 O O . VAL A 1 194 ? -23.338 7.173 35.933 1.00 83.62 194 VAL A O 1
ATOM 1551 N N . PRO A 1 195 ? -24.516 6.417 37.705 1.00 78.00 195 PRO A N 1
ATOM 1552 C CA . PRO A 1 195 ? -25.155 7.700 37.991 1.00 78.00 195 PRO A CA 1
ATOM 1553 C C . PRO A 1 195 ? -24.096 8.788 38.227 1.00 78.00 195 PRO A C 1
ATOM 1555 O O . PRO A 1 195 ? -23.040 8.516 38.791 1.00 78.00 195 PRO A O 1
ATOM 1558 N N . ALA A 1 196 ? -24.309 10.009 37.735 1.00 69.12 196 ALA A N 1
ATOM 1559 C CA . ALA A 1 196 ? -23.461 11.125 38.141 1.00 69.12 196 ALA A CA 1
ATOM 1560 C C . ALA A 1 196 ? -24.050 11.739 39.418 1.00 69.12 196 ALA A C 1
ATOM 1562 O O . ALA A 1 196 ? -25.181 12.227 39.393 1.00 69.12 196 ALA A O 1
ATOM 1563 N N . SER A 1 197 ? -23.276 11.671 40.502 1.00 60.50 197 SER A N 1
ATOM 1564 C CA . SER A 1 197 ? -23.513 12.316 41.802 1.00 60.50 197 SER A CA 1
ATOM 1565 C C . SER A 1 197 ? -23.652 13.833 41.711 1.00 60.50 197 SER A C 1
ATOM 1567 O O . SER A 1 197 ? -22.836 14.429 40.964 1.00 60.50 197 SER A O 1
#

Foldseek 3Di:
DDDDDDDDDDDDDPVCVVVVVVVVVVVVRDDDDPPPPPPPDCPPVNVLVVVLVVLVVVLCVLVVPDPPVPDDPVNVVVVCVVCVPDDPVCSSVVSVVVSVVSVVVSVVVVVVVVVVVVVVVVVVVVVVVVVLCVVVVPDDDPADKDKDKDKAFLVCVVVVQVVQQVVCVVVVFDHKDWDWDDDPPRITMIMIIGGDD

Radius of gyration: 37.59 Å; Cα contacts (8 Å, |Δi|>4): 108; chains: 1; bounding box: 68×33×109 Å

Solvent-accessible surface area (backbone atoms only — not comparable to full-atom values): 12066 Å² total; per-residue (Å²): 134,87,78,91,80,81,91,82,87,87,85,78,59,74,92,47,44,68,62,54,53,50,53,52,57,72,66,70,84,68,86,82,78,80,71,70,79,70,86,64,75,80,48,70,65,60,54,52,50,52,52,48,51,51,51,52,50,53,51,38,59,73,65,68,66,78,64,67,87,74,69,46,70,69,58,52,60,55,54,46,58,78,52,70,81,54,57,82,83,52,47,60,62,51,51,50,52,53,51,49,55,49,48,54,53,50,52,52,51,52,52,51,52,51,51,52,52,50,51,50,52,51,50,50,53,51,49,58,55,48,57,72,43,42,67,63,76,66,60,80,65,98,69,65,64,45,76,49,78,42,84,43,47,58,91,45,46,68,58,53,52,51,52,51,45,54,53,32,58,74,70,76,45,71,77,68,50,75,50,76,45,85,54,72,92,62,30,21,43,39,37,41,36,35,72,52,131

Secondary structure (DSSP, 8-state):
----PPP------GGGHHHHHHHHHHT----------------HHHHHHHHHHHHHHHHHHHTT---GGG--HHHHHHHHHHHTTS-HHHHHHHHHHHHHHHHHHHHHHHHHHHHHHHHHHHHHHHHHHHHHHHHHHH---SS-EEEEEEEEEGGGHHHHHHHHHHHHHHTTPPPPEEEEEE-STTEEEEEEEEE--

Nearest PDB structures (foldseek):
  2uuv-assembly2_C  TM=7.987E-01  e=2.865E+00  Dictyostelium discoideum
  8esr-assembly1_N  TM=5.104E-01  e=1.099E+00  Schizosaccharomyces pombe
  7alz-assembly1_B  TM=5.025E-01  e=1.099E+00  Komagataeibacter europaeus
  3cb4-assembly6_F  TM=4.019E-01  e=3.469E+00  Escherichia coli K-12

pLDDT: mean 81.58, std 13.27, range [41.75, 97.88]

Mean predicted aligned error: 14.88 Å

Sequence (197 aa):
MIRNMIRLSLWGVQSRSREIVGELHRLGVLHLEHGSPRGGEETETLNSLRLLRGKILGLIESLEWDKWNSVTEDYLLEAEKFFSGLPSEDLVPEIDRSLEEFGRRLAALQEEKAQCVDNLGRAKKSRDAIERFGAFFRRSEDGPQSLSIWWIPESSLQKALAEVNAELHKADEAGEGHHFLPGRDSLGILALRVPAS